Protein 1B7F (pdb70)

Foldseek 3Di:
DFQKKKKAQAPQPADQVNVCVLLVVQDAWPDKDQDADPPVRTGPGMIMTGGDGRVSRVVCQVPQAQCDDVHTGMHMDHDDDDDPFQPLFKKKKFQAPQVDDPVVCCVLLVVLAAWDDKDFDADPVPRTGPRIMMTGGRTNRSLVVSQVVQAQCAGPPGDGGMHMDGD/DFQKKKKAQAPQPADQVRVCVLLCVLDAWPDKDQPADPPVGTGPGMIMTGGPGRVSSVVCQVPQAQCDDVHTGMHMDHDDDDDPFQPLQKKKKFQAPQVDDPVLCCVLLVVLAAWDDKDFDADPVPRTGPRIMMTGGRTNRSLVVSQVVQDQCAGPPGDGGMHMDRD

Radius of gyration: 30.06 Å; Cα contacts (8 Å, |Δi|>4): 687; chains: 2; bounding box: 35×86×60 Å

Nearest PDB structures (foldseek):
  1b7f-assembly2_B  TM=1.004E+00  e=3.606E-37  Drosophila melanogaster
  4qqb-assembly2_B  TM=9.847E-01  e=4.541E-33  Drosophila melanogaster
  1g2e-assembly1_A  TM=9.782E-01  e=3.448E-26  Homo sapiens
  4ed5-assembly1_A  TM=9.738E-01  e=6.329E-25  Homo sapiens
  4egl-assembly1_A  TM=4.778E-01  e=2.489E-21  Homo sapiens

Secondary structure (DSSP, 8-state):
--SEEEEE---TT--HHHHHHHHHTTS-EEEEE--EETTTTEE-SEEEEEESSHHHHHHHHHHHTT-EETTEE-EEEEPPP-SSTTTT-EEEEES--TT--HHHHHHHHTSSS-EEEEEEEE-TTT--EEEEEEEEESSHHHHHHHHHHHTT-PPTT-SS--EEEE-/--SEEEEE---TT--HHHHHHHHHTTS-EEEEE--B-TTT--B-SEEEEEESSHHHHHHHHHHHTT-EETTEE-EEEEPPP-SSTTTT-EEEEES--TT--HHHHHHHHTSSS-EEEEEEEE-TTT--EEEEEEEEESSHHHHHHHHHHHTT-PPTT-SS--EEEE-

Solvent-accessible surface area: 19599 Å² total; per-residue (Å²): 120,88,27,55,0,36,0,46,97,1,2,79,93,4,67,64,208,52,0,97,68,54,0,98,78,26,4,62,22,101,58,25,148,11,51,102,30,170,178,96,36,128,3,113,18,58,0,56,0,45,3,77,40,109,128,31,0,67,117,0,34,148,67,14,76,42,46,97,18,120,112,78,170,3,67,1,34,70,17,86,108,63,56,123,53,38,103,67,1,36,0,64,0,26,56,2,16,141,24,3,63,62,115,55,2,66,96,20,0,32,141,56,18,59,44,50,47,61,70,8,51,107,54,207,174,92,35,83,9,130,2,21,0,62,0,87,0,23,63,80,110,24,0,91,101,0,25,88,37,12,64,120,54,95,6,140,60,27,113,81,57,2,28,1,125,70,99,109,77,22,52,0,36,0,40,106,3,3,98,95,7,66,65,203,60,1,95,67,69,0,112,86,18,7,64,22,100,54,18,132,13,41,99,7,171,163,87,28,118,10,119,20,69,0,50,0,44,4,80,38,94,150,17,0,62,119,0,32,151,84,12,75,40,57,87,23,124,104,81,158,4,64,4,31,69,15,86,112,60,56,118,53,48,89,68,6,33,0,66,0,32,78,4,16,158,94,4,51,70,112,63,0,57,79,22,0,32,153,54,20,60,36,53,45,51,68,10,52,115,42,202,163,74,32,162,13,134,2,24,0,63,0,92,0,34,88,74,109,18,0,88,92,0,29,93,41,12,51,27,51,64,8,158,64,23,99,93,47,1,29,0,146,65,97

B-factor: mean 39.24, std 16.07, range [2.0, 100.0]

Sequence (334 aa):
SNTNLIVNYLPQDMTDRELYALFRAIGPINTCRIMRDYKTGYSYGYAFVDFTSEMDSQRAIKVLNGITVRNKRLKVSYARPGGESIKDTNLYVTNLPRTITDDQLDTIFGKYGSIVQKNILRDKLTGRPRGVAFVRYNKREEAQEAISALNNVIPEGGSQPLSVRLASNTNLIVNYLPQDMTDRELYALFRAIGPINTCRIMRDYKTGYSYGYAFVDFTSEMDSQRAIKVLNGITVRNKRLKVSYARPGGESIKDTNLYVTNLPRTITDDQLDTIFGKYGSIVQKNILRDKLTGRPRGVAFVRYNKREEAQEAISALNNVIPEGGSQPLSVRLA

Structure (mmCIF, N/CA/C/O backbone):
data_1B7F
#
_entry.id   1B7F
#
_cell.length_a   77.900
_cell.length_b   86.800
_cell.length_c   160.400
_cell.angle_alpha   90.00
_cell.angle_beta   90.00
_cell.angle_gamma   90.00
#
_symmetry.space_group_name_H-M   'I 2 2 2'
#
loop_
_entity.id
_entity.type
_entity.pdbx_description
1 polymer "RNA (5'-R(P*GP*UP*UP*GP*UP*UP*UP*UP*UP*UP*UP*U)-3')"
2 polymer 'PROTEIN (SXL-LETHAL PROTEIN)'
3 water water
#
loop_
_atom_site.group_PDB
_atom_site.id
_atom_site.type_symbol
_atom_site.label_atom_id
_atom_site.label_alt_id
_atom_site.label_comp_id
_atom_site.label_asym_id
_atom_site.label_entity_id
_atom_site.label_seq_id
_atom_site.pdbx_PDB_ins_code
_atom_site.Cartn_x
_atom_site.Cartn_y
_atom_site.Cartn_z
_atom_site.occupancy
_atom_site.B_iso_or_equiv
_atom_site.auth_seq_id
_atom_site.auth_comp_id
_atom_site.auth_asym_id
_atom_site.auth_atom_id
_atom_site.pdbx_PDB_model_num
ATOM 495 N N . SER C 2 2 ? 6.656 66.058 88.686 1.00 76.38 123 SER A N 1
ATOM 496 C CA . SER C 2 2 ? 6.612 64.712 88.040 1.00 75.10 123 SER A CA 1
ATOM 497 C C . SER C 2 2 ? 5.785 64.783 86.758 1.00 72.97 123 SER A C 1
ATOM 498 O O . SER C 2 2 ? 4.561 64.646 86.784 1.00 72.51 123 SER A O 1
ATOM 501 N N . ASN C 2 3 ? 6.459 64.987 85.632 1.00 70.54 124 ASN A N 1
ATOM 502 C CA . ASN C 2 3 ? 5.762 65.096 84.361 1.00 66.62 124 ASN A CA 1
ATOM 503 C C . ASN C 2 3 ? 6.527 64.497 83.186 1.00 63.46 124 ASN A C 1
ATOM 504 O O . ASN C 2 3 ? 6.630 63.281 83.050 1.00 63.40 124 ASN A O 1
ATOM 509 N N . THR C 2 4 ? 7.069 65.364 82.342 1.00 57.34 125 THR A N 1
ATOM 510 C CA . THR C 2 4 ? 7.795 64.934 81.155 1.00 50.32 125 THR A CA 1
ATOM 511 C C . THR C 2 4 ? 9.313 64.910 81.319 1.00 45.97 125 THR A C 1
ATOM 512 O O . THR C 2 4 ? 10.012 64.241 80.569 1.00 46.12 125 THR A O 1
ATOM 516 N N . ASN C 2 5 ? 9.822 65.641 82.299 1.00 41.32 126 ASN A N 1
ATOM 517 C CA . ASN C 2 5 ? 11.253 65.716 82.525 1.00 34.63 126 ASN A CA 1
ATOM 518 C C . ASN C 2 5 ? 11.831 64.516 83.268 1.00 31.90 126 ASN A C 1
ATOM 519 O O . ASN C 2 5 ? 11.349 64.150 84.336 1.00 33.61 126 ASN A O 1
ATOM 524 N N . LEU C 2 6 ? 12.870 63.908 82.708 1.00 28.87 127 LEU A N 1
ATOM 525 C CA . LEU C 2 6 ? 13.502 62.762 83.341 1.00 24.86 127 LEU A CA 1
ATOM 526 C C . LEU C 2 6 ? 14.954 63.061 83.637 1.00 24.87 127 LEU A C 1
ATOM 527 O O . LEU C 2 6 ? 15.579 63.890 82.981 1.00 24.41 127 LEU A O 1
ATOM 532 N N . ILE C 2 7 ? 15.497 62.381 84.642 1.00 22.80 128 ILE A N 1
ATOM 533 C CA . ILE C 2 7 ? 16.890 62.544 84.993 1.00 23.77 128 ILE A CA 1
ATOM 534 C C . ILE C 2 7 ? 17.498 61.161 84.822 1.00 25.69 128 ILE A C 1
ATOM 535 O O . ILE C 2 7 ? 17.124 60.214 85.512 1.00 28.87 128 ILE A O 1
ATOM 540 N N . VAL C 2 8 ? 18.422 61.056 83.877 1.00 24.92 129 VAL A N 1
ATOM 541 C CA . VAL C 2 8 ? 19.088 59.807 83.559 1.00 23.18 129 VAL A CA 1
ATOM 542 C C . VAL C 2 8 ? 20.405 59.714 84.317 1.00 21.22 129 VAL A C 1
ATOM 543 O O . VAL C 2 8 ? 21.278 60.561 84.165 1.00 21.93 129 VAL A O 1
ATOM 547 N N . ASN C 2 9 ? 20.554 58.666 85.110 1.00 21.41 130 ASN A N 1
ATOM 548 C CA . ASN C 2 9 ? 21.756 58.482 85.904 1.00 23.64 130 ASN A CA 1
ATOM 549 C C . ASN C 2 9 ? 22.613 57.271 85.524 1.00 24.72 130 ASN A C 1
ATOM 550 O O . ASN C 2 9 ? 22.118 56.277 85.004 1.00 21.64 130 ASN A O 1
ATOM 555 N N . TYR C 2 10 ? 23.909 57.372 85.810 1.00 25.76 131 TYR A N 1
ATOM 556 C CA . TYR C 2 10 ? 24.854 56.313 85.529 1.00 27.76 131 TYR A CA 1
ATOM 557 C C . TYR C 2 10 ? 25.045 56.128 84.033 1.00 30.47 131 TYR A C 1
ATOM 558 O O . TYR C 2 10 ? 24.804 55.056 83.484 1.00 32.53 131 TYR A O 1
ATOM 567 N N . LEU C 2 11 ? 25.484 57.206 83.385 1.00 31.85 132 LEU A N 1
ATOM 568 C CA . LEU C 2 11 ? 25.742 57.209 81.955 1.00 31.46 132 LEU A CA 1
ATOM 569 C C . LEU C 2 11 ? 27.238 56.985 81.803 1.00 33.24 132 LEU A C 1
ATOM 570 O O . LEU C 2 11 ? 28.035 57.566 82.543 1.00 33.69 132 LEU A O 1
ATOM 575 N N . PRO C 2 12 ? 27.646 56.125 80.858 1.00 35.01 133 PRO A N 1
ATOM 576 C CA . PRO C 2 12 ? 29.092 55.934 80.717 1.00 35.13 133 PRO A CA 1
ATOM 577 C C . PRO C 2 12 ? 29.688 57.284 80.287 1.00 37.56 133 PRO A C 1
ATOM 578 O O . PRO C 2 12 ? 29.051 58.046 79.557 1.00 38.78 133 PRO A O 1
ATOM 582 N N . GLN C 2 13 ? 30.894 57.587 80.749 1.00 38.85 134 GLN A N 1
ATOM 583 C CA . GLN C 2 13 ? 31.558 58.843 80.408 1.00 40.82 134 GLN A CA 1
ATOM 584 C C . GLN C 2 13 ? 31.626 59.116 78.904 1.00 41.81 134 GLN A C 1
ATOM 585 O O . GLN C 2 13 ? 31.566 60.260 78.471 1.00 42.86 134 GLN A O 1
ATOM 591 N N . ASP C 2 14 ? 31.761 58.061 78.107 1.00 43.25 135 ASP A N 1
ATOM 592 C CA . ASP C 2 14 ? 31.877 58.208 76.663 1.00 42.45 135 ASP A CA 1
ATOM 593 C C . ASP C 2 14 ? 30.547 58.157 75.923 1.00 42.01 135 ASP A C 1
ATOM 594 O O . ASP C 2 14 ? 30.505 57.766 74.758 1.00 44.07 135 ASP A O 1
ATOM 599 N N . MET C 2 15 ? 29.459 58.522 76.586 1.00 39.11 136 MET A N 1
ATOM 600 C CA . MET C 2 15 ? 28.170 58.517 75.912 1.00 37.71 136 MET A CA 1
ATOM 601 C C . MET C 2 15 ? 28.016 59.888 75.263 1.00 38.11 136 MET A C 1
ATOM 602 O O . MET C 2 15 ? 28.317 60.905 75.882 1.00 37.28 136 MET A O 1
ATOM 607 N N . THR C 2 16 ? 27.569 59.907 74.013 1.00 37.42 137 THR A N 1
ATOM 608 C CA . THR C 2 16 ? 27.394 61.155 73.273 1.00 37.13 137 THR A CA 1
ATOM 609 C C . THR C 2 16 ? 25.918 61.538 73.209 1.00 36.24 137 THR A C 1
ATOM 610 O O . THR C 2 16 ? 25.049 60.671 73.357 1.00 36.50 137 THR A O 1
ATOM 614 N N . ASP C 2 17 ? 25.627 62.821 72.989 1.00 34.22 138 ASP A N 1
ATOM 615 C CA . ASP C 2 17 ? 24.237 63.248 72.892 1.00 33.82 138 ASP A CA 1
ATOM 616 C C . ASP C 2 17 ? 23.571 62.446 71.785 1.00 35.81 138 ASP A C 1
ATOM 617 O O . ASP C 2 17 ? 22.395 62.115 71.857 1.00 38.54 138 ASP A O 1
ATOM 622 N N . ARG C 2 18 ? 24.345 62.132 70.753 1.00 35.70 139 ARG A N 1
ATOM 623 C CA . ARG C 2 18 ? 23.868 61.335 69.630 1.00 35.47 139 ARG A CA 1
ATOM 624 C C . ARG C 2 18 ? 23.273 60.016 70.129 1.00 34.03 139 ARG A C 1
ATOM 625 O O . ARG C 2 18 ? 22.244 59.575 69.634 1.00 35.75 139 ARG A O 1
ATOM 633 N N . GLU C 2 19 ? 23.935 59.400 71.107 1.00 30.92 140 GLU A N 1
ATOM 634 C CA . GLU C 2 19 ? 23.508 58.126 71.688 1.00 29.83 140 GLU A CA 1
ATOM 635 C C . GLU C 2 19 ? 22.284 58.281 72.576 1.00 30.58 140 GLU A C 1
ATOM 636 O O . GLU C 2 19 ? 21.333 57.502 72.477 1.00 28.52 140 GLU A O 1
ATOM 642 N N . LEU C 2 20 ? 22.326 59.269 73.462 1.00 29.82 141 LEU A N 1
ATOM 643 C CA . LEU C 2 20 ? 21.217 59.528 74.364 1.00 31.77 141 LEU A CA 1
ATOM 644 C C . LEU C 2 20 ? 19.952 59.615 73.525 1.00 31.69 141 LEU A C 1
ATOM 645 O O . LEU C 2 20 ? 18.955 58.947 73.803 1.00 35.71 141 LEU A O 1
ATOM 650 N N . TYR C 2 21 ? 20.016 60.438 72.487 1.00 30.46 142 TYR A N 1
ATOM 651 C CA . TYR C 2 21 ? 18.899 60.659 71.577 1.00 30.58 142 TYR A CA 1
ATOM 652 C C . TYR C 2 21 ? 18.306 59.369 71.011 1.00 31.16 142 TYR A C 1
ATOM 653 O O . TYR C 2 21 ? 17.171 58.994 71.312 1.00 29.58 142 TYR A O 1
ATOM 662 N N . ALA C 2 22 ? 19.085 58.708 70.168 1.00 31.40 143 ALA A N 1
ATOM 663 C CA . ALA C 2 22 ? 18.660 57.466 69.546 1.00 31.91 143 ALA A CA 1
ATOM 664 C C . ALA C 2 22 ? 17.987 56.544 70.554 1.00 33.28 143 ALA A C 1
ATOM 665 O O . ALA C 2 22 ? 16.954 55.920 70.268 1.00 33.68 143 ALA A O 1
ATOM 667 N N . LEU C 2 23 ? 18.591 56.465 71.733 1.00 33.49 144 LEU A N 1
ATOM 668 C CA . LEU C 2 23 ? 18.102 55.622 72.807 1.00 32.92 144 LEU A CA 1
ATOM 669 C C . LEU C 2 23 ? 16.738 56.022 73.335 1.00 33.78 144 LEU A C 1
ATOM 670 O O . LEU C 2 23 ? 15.824 55.198 73.392 1.00 34.21 144 LEU A O 1
ATOM 675 N N . PHE C 2 24 ? 16.599 57.284 73.719 1.00 32.11 145 PHE A N 1
ATOM 676 C CA . PHE C 2 24 ? 15.339 57.770 74.268 1.00 34.22 145 PHE A CA 1
ATOM 677 C C . PHE C 2 24 ? 14.327 58.153 73.206 1.00 35.19 145 PHE A C 1
ATOM 678 O O . PHE C 2 24 ? 13.124 58.121 73.453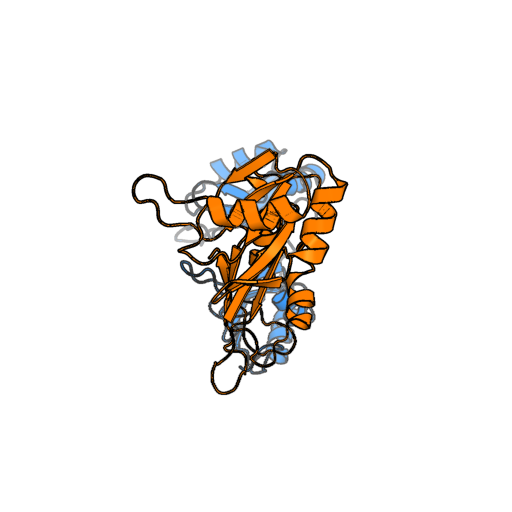 1.00 35.73 145 PHE A O 1
ATOM 686 N N . ARG C 2 25 ? 14.817 58.514 72.028 1.00 36.66 146 ARG A N 1
ATOM 687 C CA . ARG C 2 25 ? 13.950 58.890 70.919 1.00 37.40 146 ARG A CA 1
ATOM 688 C C . ARG C 2 25 ? 13.041 57.713 70.589 1.00 38.09 146 ARG A C 1
ATOM 689 O O . ARG C 2 25 ? 11.871 57.885 70.252 1.00 40.47 146 ARG A O 1
ATOM 697 N N . ALA C 2 26 ? 13.605 56.510 70.699 1.00 38.07 147 ALA A N 1
ATOM 698 C CA . ALA C 2 26 ? 12.905 55.258 70.420 1.00 36.82 147 ALA A CA 1
ATOM 699 C C . ALA C 2 26 ? 11.569 55.093 71.158 1.00 38.01 147 ALA A C 1
ATOM 700 O O . ALA C 2 26 ? 10.735 54.270 70.791 1.00 38.43 147 ALA A O 1
ATOM 702 N N . ILE C 2 27 ? 11.374 55.870 72.216 1.00 38.06 148 ILE A N 1
ATOM 703 C CA . ILE C 2 27 ? 10.140 55.803 72.988 1.00 37.37 148 ILE A CA 1
ATOM 704 C C . ILE C 2 27 ? 9.118 56.767 72.413 1.00 35.85 148 ILE A C 1
ATOM 705 O O . ILE C 2 27 ? 7.988 56.392 72.134 1.00 36.24 148 ILE A O 1
ATOM 710 N N . GLY C 2 28 ? 9.529 58.015 72.235 1.00 34.60 149 GLY A N 1
ATOM 711 C CA . GLY C 2 28 ? 8.629 59.017 71.702 1.00 34.70 149 GLY A CA 1
ATOM 712 C C . GLY C 2 28 ? 9.428 60.250 71.370 1.00 36.40 149 GLY A C 1
ATOM 713 O O . GLY C 2 28 ? 10.612 60.304 71.673 1.00 36.53 149 GLY A O 1
ATOM 714 N N . PRO C 2 29 ? 8.805 61.275 70.777 1.00 37.30 150 PRO A N 1
ATOM 715 C CA . PRO C 2 29 ? 9.564 62.483 70.434 1.00 38.00 150 PRO A CA 1
ATOM 716 C C . PRO C 2 29 ? 10.202 63.140 71.644 1.00 39.38 150 PRO A C 1
ATOM 717 O O . PRO C 2 29 ? 9.560 63.304 72.681 1.00 39.63 150 PRO A O 1
ATOM 721 N N . ILE C 2 30 ? 11.470 63.509 71.501 1.00 39.37 151 ILE A N 1
ATOM 722 C CA . ILE C 2 30 ? 12.198 64.159 72.574 1.00 40.94 151 ILE A CA 1
ATOM 723 C C . ILE C 2 30 ? 12.224 65.653 72.346 1.00 40.61 151 ILE A C 1
ATOM 724 O O . ILE C 2 30 ? 12.434 66.123 71.239 1.00 39.63 151 ILE A O 1
ATOM 729 N N . ASN C 2 31 ? 11.993 66.391 73.417 1.00 40.62 152 ASN A N 1
ATOM 730 C CA . ASN C 2 31 ? 11.997 67.843 73.383 1.00 42.83 152 ASN A CA 1
ATOM 731 C C . ASN C 2 31 ? 13.445 68.293 73.490 1.00 44.75 152 ASN A C 1
ATOM 732 O O . ASN C 2 31 ? 13.944 69.060 72.667 1.00 46.70 152 ASN A O 1
ATOM 737 N N . THR C 2 32 ? 14.122 67.793 74.520 1.00 43.83 153 THR A N 1
ATOM 738 C CA . THR C 2 32 ? 15.502 68.159 74.768 1.00 40.09 153 THR A CA 1
ATOM 739 C C . THR C 2 32 ? 16.282 66.997 75.363 1.00 38.14 153 THR A C 1
ATOM 740 O O . THR C 2 32 ? 15.698 66.082 75.934 1.00 38.39 153 THR A O 1
ATOM 744 N N . CYS C 2 33 ? 17.607 67.056 75.234 1.00 36.22 154 CYS A N 1
ATOM 745 C CA . CYS C 2 33 ? 18.520 66.015 75.720 1.00 33.47 154 CYS A CA 1
ATOM 746 C C . CYS C 2 33 ? 19.887 66.629 76.054 1.00 34.90 154 CYS A C 1
ATOM 747 O O . CYS C 2 33 ? 20.697 66.873 75.151 1.00 34.14 154 CYS A O 1
ATOM 750 N N . ARG C 2 34 ? 20.137 66.865 77.346 1.00 35.21 155 ARG A N 1
ATOM 751 C CA . ARG C 2 34 ? 21.379 67.480 77.845 1.00 36.46 155 ARG A CA 1
ATOM 752 C C . ARG C 2 34 ? 22.181 66.499 78.679 1.00 37.08 155 ARG A C 1
ATOM 753 O O . ARG C 2 34 ? 21.631 65.855 79.548 1.00 35.59 155 ARG A O 1
ATOM 761 N N . ILE C 2 35 ? 23.491 66.411 78.451 1.00 37.07 156 ILE A N 1
ATOM 762 C CA . ILE C 2 35 ? 24.326 65.482 79.201 1.00 34.72 156 ILE A CA 1
ATOM 763 C C . ILE C 2 35 ? 24.975 66.049 80.459 1.00 36.63 156 ILE A C 1
ATOM 764 O O . ILE C 2 35 ? 25.551 65.308 81.249 1.00 41.17 156 ILE A O 1
ATOM 769 N N . MET C 2 36 ? 24.886 67.351 80.675 1.00 34.82 157 MET A N 1
ATOM 770 C CA . MET C 2 36 ? 25.466 67.918 81.890 1.00 36.94 157 MET A CA 1
ATOM 771 C C . MET C 2 36 ? 26.925 67.543 82.097 1.00 37.54 157 MET A C 1
ATOM 772 O O . MET C 2 36 ? 27.226 66.510 82.681 1.00 35.81 157 MET A O 1
ATOM 777 N N . ARG C 2 37 ? 27.833 68.392 81.623 1.00 40.84 158 ARG A N 1
ATOM 778 C CA . ARG C 2 37 ? 29.263 68.154 81.776 1.00 43.29 158 ARG A CA 1
ATOM 779 C C . ARG C 2 37 ? 29.947 69.403 82.304 1.00 47.28 158 ARG A C 1
ATOM 780 O O . ARG C 2 37 ? 29.507 70.523 82.047 1.00 47.46 158 ARG A O 1
ATOM 788 N N . ASP C 2 38 ? 31.028 69.210 83.043 1.00 52.78 159 ASP A N 1
ATOM 789 C CA . ASP C 2 38 ? 31.757 70.331 83.608 1.00 57.81 159 ASP A CA 1
ATOM 790 C C . ASP C 2 38 ? 32.240 71.312 82.545 1.00 61.58 159 ASP A C 1
ATOM 791 O O . ASP C 2 38 ? 33.074 70.964 81.716 1.00 61.12 159 ASP A O 1
ATOM 796 N N . TYR C 2 39 ? 31.716 72.536 82.579 1.00 65.26 160 TYR A N 1
ATOM 797 C CA . TYR C 2 39 ? 32.117 73.570 81.627 1.00 69.56 160 TYR A CA 1
ATOM 798 C C . TYR C 2 39 ? 33.640 73.720 81.700 1.00 69.58 160 TYR A C 1
ATOM 799 O O . TYR C 2 39 ? 34.227 73.622 82.778 1.00 70.12 160 TYR A O 1
ATOM 808 N N . LYS C 2 40 ? 34.263 73.945 80.548 1.00 68.15 161 LYS A N 1
ATOM 809 C CA . LYS C 2 40 ? 35.717 74.073 80.426 1.00 68.17 161 LYS A CA 1
ATOM 810 C C . LYS C 2 40 ? 36.239 72.769 79.831 1.00 66.68 161 LYS A C 1
ATOM 811 O O . LYS C 2 40 ? 36.478 72.668 78.622 1.00 67.88 161 LYS A O 1
ATOM 817 N N . THR C 2 41 ? 36.398 71.771 80.695 1.00 63.71 162 THR A N 1
ATOM 818 C CA . THR C 2 41 ? 36.899 70.462 80.296 1.00 59.85 162 THR A CA 1
ATOM 819 C C . THR C 2 41 ? 35.876 69.654 79.507 1.00 59.35 162 THR A C 1
ATOM 820 O O . THR C 2 41 ? 36.247 68.806 78.696 1.00 58.51 162 THR A O 1
ATOM 824 N N . GLY C 2 42 ? 34.595 69.914 79.761 1.00 58.93 163 GLY A N 1
ATOM 825 C CA . GLY C 2 42 ? 33.521 69.208 79.072 1.00 57.21 163 GLY A CA 1
ATOM 826 C C . GLY C 2 42 ? 33.501 67.713 79.338 1.00 56.21 163 GLY A C 1
ATOM 827 O O . GLY C 2 42 ? 33.341 66.913 78.421 1.00 55.54 163 GLY A O 1
ATOM 828 N N . TYR C 2 43 ? 33.654 67.337 80.597 1.00 55.77 164 TYR A N 1
ATOM 829 C CA . TYR C 2 43 ? 33.662 65.936 80.954 1.00 55.56 164 TYR A CA 1
ATOM 830 C C . TYR C 2 43 ? 32.336 65.623 81.642 1.00 50.39 164 TYR A C 1
ATOM 831 O O . TYR C 2 43 ? 31.938 66.303 82.584 1.00 49.76 164 TYR A O 1
ATOM 840 N N . SER C 2 44 ? 31.647 64.617 81.107 1.00 46.87 165 SER A N 1
ATOM 841 C CA . SER C 2 44 ? 30.339 64.169 81.581 1.00 41.27 165 SER A CA 1
ATOM 842 C C . SER C 2 44 ? 30.220 64.034 83.096 1.00 39.28 165 SER A C 1
ATOM 843 O O . SER C 2 44 ? 30.994 63.315 83.729 1.00 39.12 165 SER A O 1
ATOM 846 N N . TYR C 2 45 ? 29.243 64.715 83.678 1.00 37.44 166 TYR A N 1
ATOM 847 C CA . TYR C 2 45 ? 29.026 64.617 85.113 1.00 34.50 166 TYR A CA 1
ATOM 848 C C . TYR C 2 45 ? 28.367 63.276 85.369 1.00 31.74 166 TYR A C 1
ATOM 849 O O . TYR C 2 45 ? 28.049 62.929 86.505 1.00 30.60 166 TYR A O 1
ATOM 858 N N . GLY C 2 46 ? 28.143 62.533 84.291 1.00 31.63 167 GLY A N 1
ATOM 859 C CA . GLY C 2 46 ? 27.552 61.214 84.414 1.00 29.32 167 GLY A CA 1
ATOM 860 C C . GLY C 2 46 ? 26.040 61.112 84.467 1.00 28.61 167 GLY A C 1
ATOM 861 O O . GLY C 2 46 ? 25.503 60.035 84.729 1.00 27.14 167 GLY A O 1
ATOM 862 N N . TYR C 2 47 ? 25.333 62.212 84.232 1.00 28.48 168 TYR A N 1
ATOM 863 C CA . TYR C 2 47 ? 23.878 62.159 84.248 1.00 27.42 168 TYR A CA 1
ATOM 864 C C . TYR C 2 47 ? 23.313 63.095 83.202 1.00 27.91 168 TYR A C 1
ATOM 865 O O . TYR C 2 47 ? 24.055 63.880 82.610 1.00 27.64 168 TYR A O 1
ATOM 874 N N . ALA C 2 48 ? 22.001 63.017 82.976 1.00 26.58 169 ALA A N 1
ATOM 875 C CA . ALA C 2 48 ? 21.362 63.857 81.974 1.00 24.97 169 ALA A CA 1
ATOM 876 C C . ALA C 2 48 ? 19.873 64.023 82.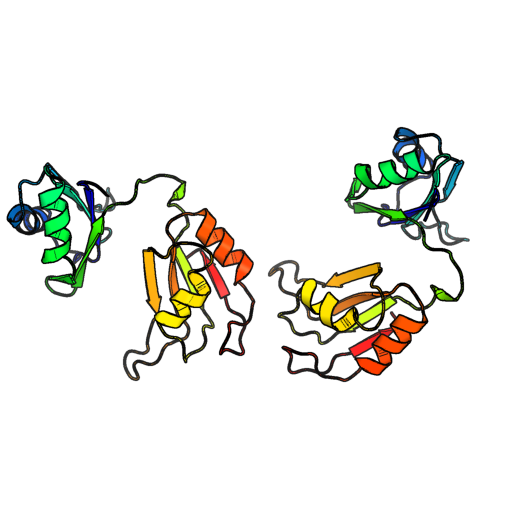193 1.00 26.01 169 ALA A C 1
ATOM 877 O O . ALA C 2 48 ? 19.258 63.252 82.933 1.00 28.42 169 ALA A O 1
ATOM 879 N N . PHE C 2 49 ? 19.298 65.026 81.542 1.00 26.37 170 PHE A N 1
ATOM 880 C CA . PHE C 2 49 ? 17.863 65.265 81.632 1.00 27.02 170 PHE A CA 1
ATOM 881 C C . PHE C 2 49 ? 17.274 65.023 80.257 1.00 27.47 170 PHE A C 1
ATOM 882 O O . PHE C 2 49 ? 17.883 65.359 79.245 1.00 28.46 170 PHE A O 1
ATOM 890 N N . VAL C 2 50 ? 16.094 64.426 80.216 1.00 30.58 171 VAL A N 1
ATOM 891 C CA . VAL C 2 50 ? 15.432 64.176 78.946 1.00 30.23 171 VAL A CA 1
ATOM 892 C C . VAL C 2 50 ? 13.985 64.625 79.053 1.00 31.00 171 VAL A C 1
ATOM 893 O O . VAL C 2 50 ? 13.179 64.019 79.748 1.00 30.95 171 VAL A O 1
ATOM 897 N N . ASP C 2 51 ? 13.677 65.707 78.360 1.00 32.88 172 ASP A N 1
ATOM 898 C CA . ASP C 2 51 ? 12.349 66.291 78.368 1.00 36.70 172 ASP A CA 1
ATOM 899 C C . ASP C 2 51 ? 11.532 65.746 77.201 1.00 37.86 172 ASP A C 1
ATOM 900 O O . ASP C 2 51 ? 11.704 66.172 76.072 1.00 38.75 172 ASP A O 1
ATOM 905 N N . PHE C 2 52 ? 10.646 64.792 77.466 1.00 40.14 173 PHE A N 1
ATOM 906 C CA . PHE C 2 52 ? 9.812 64.231 76.403 1.00 40.71 173 PHE A CA 1
ATOM 907 C C . PHE C 2 52 ? 8.682 65.208 76.111 1.00 43.46 173 PHE A C 1
ATOM 908 O O . PHE C 2 52 ? 8.518 66.215 76.802 1.00 43.05 173 PHE A O 1
ATOM 916 N N . THR C 2 53 ? 7.900 64.905 75.084 1.00 46.73 174 THR A N 1
ATOM 917 C CA . THR C 2 53 ? 6.804 65.770 74.691 1.00 49.28 174 THR A CA 1
ATOM 918 C C . THR C 2 53 ? 5.501 65.396 75.367 1.00 51.76 174 THR A C 1
ATOM 919 O O . THR C 2 53 ? 4.659 66.258 75.618 1.00 51.01 174 THR A O 1
ATOM 923 N N . SER C 2 54 ? 5.336 64.103 75.644 1.00 54.40 175 SER A N 1
ATOM 924 C CA . SER C 2 54 ? 4.121 63.602 76.278 1.00 56.59 175 SER A CA 1
ATOM 925 C C . SER C 2 54 ? 4.379 62.868 77.584 1.00 57.90 175 SER A C 1
ATOM 926 O O . SER C 2 54 ? 5.245 61.988 77.665 1.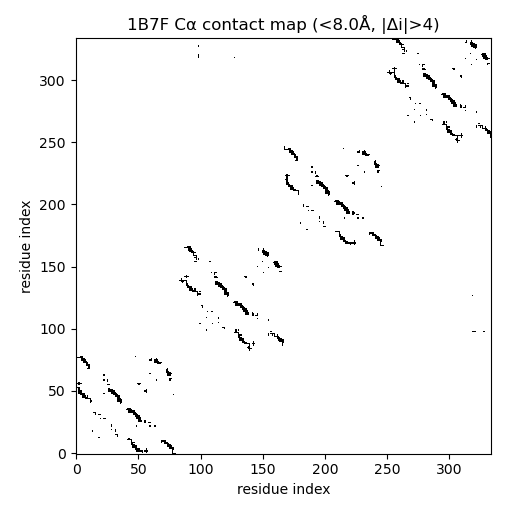00 59.35 175 SER A O 1
ATOM 929 N N . GLU C 2 55 ? 3.587 63.217 78.589 1.00 61.05 176 GLU A N 1
ATOM 930 C CA . GLU C 2 55 ? 3.688 62.624 79.916 1.00 63.14 176 GLU A CA 1
ATOM 931 C C . GLU C 2 55 ? 3.622 61.089 79.874 1.00 62.87 176 GLU A C 1
ATOM 932 O O . GLU C 2 55 ? 4.114 60.408 80.780 1.00 62.15 176 GLU A O 1
ATOM 938 N N . MET C 2 56 ? 3.034 60.558 78.807 1.00 63.52 177 MET A N 1
ATOM 939 C CA . MET C 2 56 ? 2.893 59.117 78.623 1.00 63.63 177 MET A CA 1
ATOM 940 C C . MET C 2 56 ? 4.187 58.494 78.141 1.00 61.59 177 MET A C 1
ATOM 941 O O . MET C 2 56 ? 4.568 57.397 78.558 1.00 60.10 177 MET A O 1
ATOM 946 N N . ASP C 2 57 ? 4.843 59.201 77.232 1.00 59.39 178 ASP A N 1
ATOM 947 C CA . ASP C 2 57 ? 6.090 58.736 76.659 1.00 57.57 178 ASP A CA 1
ATOM 948 C C . ASP C 2 57 ? 7.147 58.731 77.740 1.00 54.34 178 ASP A C 1
ATOM 949 O O . ASP C 2 57 ? 7.961 57.804 77.833 1.00 52.81 178 ASP A O 1
ATOM 954 N N . SER C 2 58 ? 7.126 59.775 78.556 1.00 54.03 179 SER A N 1
ATOM 955 C CA . SER C 2 58 ? 8.071 59.895 79.652 1.00 53.55 179 SER A CA 1
ATOM 956 C C . SER C 2 58 ? 7.931 58.685 80.568 1.00 53.23 179 SER A C 1
ATOM 957 O O . SER C 2 58 ? 8.900 57.970 80.812 1.00 54.53 179 SER A O 1
ATOM 960 N N . GLN C 2 59 ? 6.717 58.446 81.059 1.00 53.98 180 GLN A N 1
ATOM 961 C CA . GLN C 2 59 ? 6.471 57.312 81.944 1.00 52.17 180 GLN A CA 1
ATOM 962 C C . GLN C 2 59 ? 7.012 56.023 81.345 1.00 50.42 180 GLN A C 1
ATOM 963 O O . GLN C 2 59 ? 7.748 55.290 82.009 1.00 48.60 180 GLN A O 1
ATOM 969 N N . ARG C 2 60 ? 6.656 55.754 80.089 1.00 49.51 181 ARG A N 1
ATOM 970 C CA . ARG C 2 60 ? 7.113 54.538 79.423 1.00 48.44 181 ARG A CA 1
ATOM 971 C C . ARG C 2 60 ? 8.631 54.423 79.315 1.00 46.61 181 ARG A C 1
ATOM 972 O O . ARG C 2 60 ? 9.167 53.309 79.323 1.00 45.96 181 ARG A O 1
ATOM 980 N N . ALA C 2 61 ? 9.321 55.557 79.196 1.00 43.78 182 ALA A N 1
ATOM 981 C CA . ALA C 2 61 ? 10.776 55.526 79.109 1.00 40.64 182 ALA A CA 1
ATOM 982 C C . ALA C 2 61 ? 11.263 54.873 80.392 1.00 39.27 182 ALA A C 1
ATOM 983 O O . ALA C 2 61 ? 12.070 53.934 80.359 1.00 37.19 182 ALA A O 1
ATOM 985 N N . ILE C 2 62 ? 10.749 55.365 81.519 1.00 38.50 183 ILE A N 1
ATOM 986 C CA . ILE C 2 62 ? 11.127 54.825 82.818 1.00 39.27 183 ILE A CA 1
ATOM 987 C C . ILE C 2 62 ? 10.950 53.311 82.844 1.00 41.07 183 ILE A C 1
ATOM 988 O O . ILE C 2 62 ? 11.871 52.578 83.191 1.00 41.92 183 ILE A O 1
ATOM 993 N N . LYS C 2 63 ? 9.762 52.851 82.464 1.00 42.77 184 LYS A N 1
ATOM 994 C CA . LYS C 2 63 ? 9.437 51.424 82.448 1.00 43.86 184 LYS A CA 1
ATOM 995 C C . LYS C 2 63 ? 10.366 50.567 81.596 1.00 43.73 184 LYS A C 1
ATOM 996 O O . LYS C 2 63 ? 10.667 49.425 81.945 1.00 46.21 184 LYS A O 1
ATOM 1002 N N . VAL C 2 64 ? 10.814 51.116 80.474 1.00 42.36 185 VAL A N 1
ATOM 1003 C CA . VAL C 2 64 ? 11.649 50.369 79.549 1.00 39.39 185 VAL A CA 1
ATOM 1004 C C . VAL C 2 64 ? 13.148 50.582 79.634 1.00 37.66 185 VAL A C 1
ATOM 1005 O O . VAL C 2 64 ? 13.914 49.623 79.512 1.00 37.28 185 VAL A O 1
ATOM 1009 N N . LEU C 2 65 ? 13.573 51.826 79.819 1.00 36.12 186 LEU A N 1
ATOM 1010 C CA . LEU C 2 65 ? 14.998 52.113 79.863 1.00 34.56 186 LEU A CA 1
ATOM 1011 C C . LEU C 2 65 ? 15.638 52.021 81.245 1.00 33.51 186 LEU A C 1
ATOM 1012 O O . LEU C 2 65 ? 16.855 51.883 81.360 1.00 30.85 186 LEU A O 1
ATOM 1017 N N . ASN C 2 66 ? 14.827 52.096 82.291 1.00 33.07 187 ASN A N 1
ATOM 1018 C CA . ASN C 2 66 ? 15.359 52.027 83.639 1.00 34.73 187 ASN A CA 1
ATOM 1019 C C . ASN C 2 66 ? 16.095 50.708 83.881 1.00 35.43 187 ASN A C 1
ATOM 1020 O O . ASN C 2 66 ? 15.517 49.635 83.755 1.00 38.76 187 ASN A O 1
ATOM 1025 N N . GLY C 2 67 ? 17.375 50.786 84.215 1.00 34.70 188 GLY A N 1
ATOM 1026 C CA . GLY C 2 67 ? 18.122 49.575 84.501 1.00 35.34 188 GLY A CA 1
ATOM 1027 C C . GLY C 2 67 ? 18.793 48.910 83.325 1.00 36.90 188 GLY A C 1
ATOM 1028 O O . GLY C 2 67 ? 19.555 47.961 83.509 1.00 37.55 188 GLY A O 1
ATOM 1029 N N . ILE C 2 68 ? 18.516 49.382 82.117 1.00 36.64 189 ILE A N 1
ATOM 1030 C CA . ILE C 2 68 ? 19.135 48.790 80.945 1.00 38.00 189 ILE A CA 1
ATOM 1031 C C . ILE C 2 68 ? 20.633 49.040 80.994 1.00 38.75 189 ILE A C 1
ATOM 1032 O O . ILE C 2 68 ? 21.088 50.111 81.397 1.00 37.49 189 ILE A O 1
ATOM 1037 N N . THR C 2 69 ? 21.404 48.033 80.597 1.00 40.03 190 THR A N 1
ATOM 1038 C CA . THR C 2 69 ? 22.848 48.146 80.611 1.00 40.13 190 THR A CA 1
ATOM 1039 C C . THR C 2 69 ? 23.346 48.768 79.335 1.00 40.39 190 THR A C 1
ATOM 1040 O O . THR C 2 69 ? 22.883 48.437 78.248 1.00 40.67 190 THR A O 1
ATOM 1044 N N . VAL C 2 70 ? 24.289 49.683 79.482 1.00 41.14 191 VAL A N 1
ATOM 1045 C CA . VAL C 2 70 ? 24.896 50.342 78.347 1.00 42.54 191 VAL A CA 1
ATOM 1046 C C . VAL C 2 70 ? 26.365 50.195 78.642 1.00 44.74 191 VAL A C 1
ATOM 1047 O O . VAL C 2 70 ? 26.872 50.747 79.623 1.00 44.81 191 VAL A O 1
ATOM 1051 N N . ARG C 2 71 ? 27.040 49.422 77.808 1.00 46.06 192 ARG A N 1
ATOM 1052 C CA . ARG C 2 71 ? 28.454 49.193 77.999 1.00 47.79 192 ARG A CA 1
ATOM 1053 C C . ARG C 2 71 ? 28.724 48.707 79.423 1.00 47.70 192 ARG A C 1
ATOM 1054 O O . ARG C 2 71 ? 28.314 47.609 79.789 1.00 50.07 192 ARG A O 1
ATOM 1062 N N . ASN C 2 72 ? 29.380 49.523 80.233 1.00 47.62 193 ASN A N 1
ATOM 1063 C CA . ASN C 2 72 ? 29.721 49.126 81.595 1.00 48.78 193 ASN A CA 1
ATOM 1064 C C . ASN C 2 72 ? 28.707 49.461 82.689 1.00 49.87 193 ASN A C 1
ATOM 1065 O O . ASN C 2 72 ? 28.677 48.800 83.726 1.00 51.92 193 ASN A O 1
ATOM 1070 N N . LYS C 2 73 ? 27.881 50.477 82.462 1.00 49.66 194 LYS A N 1
ATOM 1071 C CA . LYS C 2 73 ? 26.900 50.898 83.453 1.00 45.13 194 LYS A CA 1
ATOM 1072 C C . LYS C 2 73 ? 25.494 50.420 83.168 1.00 44.75 194 LYS A C 1
ATOM 1073 O O . LYS C 2 73 ? 25.190 49.928 82.084 1.00 46.25 194 LYS A O 1
ATOM 1079 N N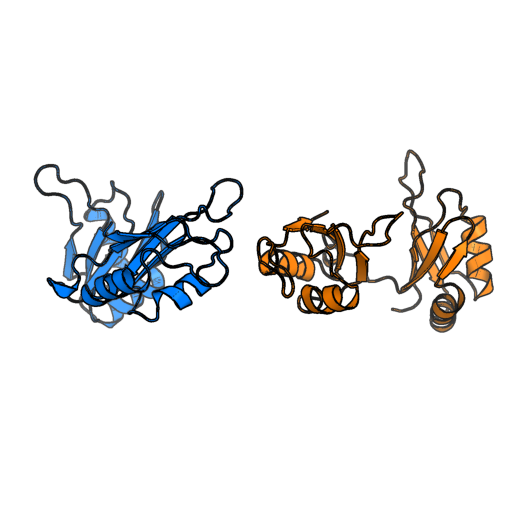 . ARG C 2 74 ? 24.645 50.572 84.175 1.00 44.47 195 ARG A N 1
ATOM 1080 C CA . ARG C 2 74 ? 23.234 50.219 84.090 1.00 43.16 195 ARG A CA 1
ATOM 1081 C C . ARG C 2 74 ? 22.564 51.571 84.322 1.00 41.22 195 ARG A C 1
ATOM 1082 O O . ARG C 2 74 ? 22.787 52.214 85.349 1.00 41.27 195 ARG A O 1
ATOM 1090 N N . LEU C 2 75 ? 21.771 52.024 83.363 1.00 37.87 196 LEU A N 1
ATOM 1091 C CA . LEU C 2 75 ? 21.119 53.319 83.508 1.00 33.78 196 LEU A CA 1
ATOM 1092 C C . LEU C 2 75 ? 20.057 53.309 84.588 1.00 33.08 196 LEU A C 1
ATOM 1093 O O . LEU C 2 75 ? 19.512 52.269 84.934 1.00 33.82 196 LEU A O 1
ATOM 1098 N N . LYS C 2 76 ? 19.773 54.486 85.128 1.00 31.68 197 LYS A N 1
ATOM 1099 C CA . LYS C 2 76 ? 18.744 54.628 86.142 1.00 30.48 197 LYS A CA 1
ATOM 1100 C C . LYS C 2 76 ? 17.937 55.821 85.674 1.00 30.57 197 LYS A C 1
ATOM 1101 O O . LYS C 2 76 ? 18.408 56.957 85.709 1.00 33.56 197 LYS A O 1
ATOM 1107 N N . VAL C 2 77 ? 16.729 55.557 85.207 1.00 28.76 198 VAL A N 1
ATOM 1108 C CA . VAL C 2 77 ? 15.852 56.602 84.705 1.00 28.40 198 VAL A CA 1
ATOM 1109 C C . VAL C 2 77 ? 14.743 56.867 85.717 1.00 29.35 198 VAL A C 1
ATOM 1110 O O . VAL C 2 77 ? 14.131 55.935 86.230 1.00 32.36 198 VAL A O 1
ATOM 1114 N N . SER C 2 78 ? 14.482 58.138 86.007 1.00 29.25 199 SER A N 1
ATOM 1115 C CA . SER C 2 78 ? 13.451 58.502 86.979 1.00 29.23 199 SER A CA 1
ATOM 1116 C C . SER C 2 78 ? 12.969 59.902 86.714 1.00 30.64 199 SER A C 1
ATOM 1117 O O . SER C 2 78 ? 13.612 60.638 85.983 1.00 31.80 199 SER A O 1
ATOM 1120 N N . TYR C 2 79 ? 11.841 60.278 87.308 1.00 32.33 200 TYR A N 1
ATOM 1121 C CA . TYR C 2 79 ? 11.310 61.625 87.122 1.00 33.48 200 TYR A CA 1
ATOM 1122 C C . TYR C 2 79 ? 12.214 62.632 87.815 1.00 32.12 200 TYR A C 1
ATOM 1123 O O . TYR C 2 79 ? 12.670 62.411 88.936 1.00 31.83 200 TYR A O 1
ATOM 1132 N N . ALA C 2 80 ? 12.477 63.744 87.150 1.00 33.44 201 ALA A N 1
ATOM 1133 C CA . ALA C 2 80 ? 13.309 64.756 87.758 1.00 32.72 201 ALA A CA 1
ATOM 1134 C C . ALA C 2 80 ? 12.490 65.469 88.820 1.00 35.00 201 ALA A C 1
ATOM 1135 O O . ALA C 2 80 ? 11.290 65.679 88.657 1.00 35.39 201 ALA A O 1
ATOM 1137 N N . ARG C 2 81 ? 13.148 65.831 89.916 1.00 37.23 202 ARG A N 1
ATOM 1138 C CA . ARG C 2 81 ? 12.508 66.560 91.002 1.00 37.21 202 ARG A CA 1
ATOM 1139 C C . ARG C 2 81 ? 12.790 68.015 90.704 1.00 37.91 202 ARG A C 1
ATOM 1140 O O . ARG C 2 81 ? 13.832 68.327 90.142 1.00 38.55 202 ARG A O 1
ATOM 1148 N N . PRO C 2 82 ? 11.862 68.919 91.048 1.00 39.21 203 PRO A N 1
ATOM 1149 C CA . PRO C 2 82 ? 12.093 70.346 90.794 1.00 39.11 203 PRO A CA 1
ATOM 1150 C C . PRO C 2 82 ? 13.439 70.761 91.392 1.00 38.92 203 PRO A C 1
ATOM 1151 O O . PRO C 2 82 ? 13.750 70.417 92.534 1.00 36.99 203 PRO A O 1
ATOM 1155 N N . GLY C 2 83 ? 14.241 71.487 90.615 1.00 37.49 204 GLY A N 1
ATOM 1156 C CA . GLY C 2 83 ? 15.542 71.918 91.100 1.00 36.55 204 GLY A CA 1
ATOM 1157 C C . GLY C 2 83 ? 15.428 72.894 92.255 1.00 35.89 204 GLY A C 1
ATOM 1158 O O . GLY C 2 83 ? 14.396 72.974 92.914 1.00 34.55 204 GLY A O 1
ATOM 1159 N N . GLY C 2 84 ? 16.497 73.640 92.509 1.00 35.49 205 GLY A N 1
ATOM 1160 C CA . GLY C 2 84 ? 16.455 74.605 93.588 1.00 35.60 205 GLY A CA 1
ATOM 1161 C C . GLY C 2 84 ? 17.504 74.456 94.668 1.00 35.47 205 GLY A C 1
ATOM 1162 O O . GLY C 2 84 ? 18.364 73.580 94.611 1.00 36.88 205 GLY A O 1
ATOM 1163 N N . GLU C 2 85 ? 17.438 75.339 95.662 1.00 33.65 206 GLU A N 1
ATOM 1164 C CA . GLU C 2 85 ? 18.376 75.307 96.766 1.00 30.21 206 GLU A CA 1
ATOM 1165 C C . GLU C 2 85 ? 17.936 74.202 97.708 1.00 27.95 206 GLU A C 1
ATOM 1166 O O . GLU C 2 85 ? 18.739 73.666 98.465 1.00 27.59 206 GLU A O 1
ATOM 1172 N N . SER C 2 86 ? 16.659 73.857 97.646 1.00 28.04 207 SER A N 1
ATOM 1173 C CA . SER C 2 86 ? 16.118 72.821 98.517 1.00 29.64 207 SER A CA 1
ATOM 1174 C C . SER C 2 86 ? 16.670 71.427 98.256 1.00 28.76 207 SER A C 1
ATOM 1175 O O . SER C 2 86 ? 16.684 70.590 99.150 1.00 31.15 207 SER A O 1
ATOM 1178 N N . ILE C 2 87 ? 17.118 71.162 97.036 1.00 28.20 208 ILE A N 1
ATOM 1179 C CA . ILE C 2 87 ? 17.675 69.855 96.728 1.00 26.78 208 ILE A CA 1
ATOM 1180 C C . ILE C 2 87 ? 19.171 69.809 97.060 1.00 26.29 208 ILE A C 1
ATOM 1181 O O . ILE C 2 87 ? 19.785 68.747 97.071 1.00 28.43 208 ILE A O 1
ATOM 1186 N N . LYS C 2 88 ? 19.746 70.963 97.366 1.00 25.96 209 LYS A N 1
ATOM 1187 C CA . LYS C 2 88 ? 21.161 71.062 97.696 1.00 25.39 209 LYS A CA 1
ATOM 1188 C C . LYS C 2 88 ? 21.541 70.321 98.961 1.00 25.45 209 LYS A C 1
ATOM 1189 O O . LYS C 2 88 ? 20.706 70.087 99.820 1.00 26.57 209 LYS A O 1
ATOM 1195 N N . ASP C 2 89 ? 22.816 69.961 99.057 1.00 24.79 210 ASP A N 1
ATOM 1196 C CA . ASP C 2 89 ? 23.385 69.262 100.207 1.00 22.31 210 ASP A CA 1
ATOM 1197 C C . ASP C 2 89 ? 22.537 68.138 100.777 1.00 20.09 210 ASP A C 1
ATOM 1198 O O . ASP C 2 89 ? 22.322 68.060 101.999 1.00 21.56 210 ASP A O 1
ATOM 1203 N N . THR C 2 90 ? 22.076 67.243 99.904 1.00 18.34 211 THR A N 1
ATOM 1204 C CA . THR C 2 90 ? 21.227 66.143 100.346 1.00 16.16 211 THR A CA 1
ATOM 1205 C C . THR C 2 90 ? 21.904 64.779 100.357 1.00 13.50 211 THR A C 1
ATOM 1206 O O . THR C 2 90 ? 21.314 63.798 100.764 1.00 13.60 211 THR A O 1
ATOM 1210 N N . ASN C 2 91 ? 23.155 64.722 99.927 1.00 14.88 212 ASN A N 1
ATOM 1211 C CA . ASN C 2 91 ? 23.900 63.463 99.866 1.00 15.73 212 ASN A CA 1
ATOM 1212 C C . ASN C 2 91 ? 24.696 63.276 101.139 1.00 18.32 212 ASN A C 1
ATOM 1213 O O . ASN C 2 91 ? 25.546 64.118 101.469 1.00 19.05 212 ASN A O 1
ATOM 1218 N N . LEU C 2 92 ? 24.439 62.154 101.820 1.00 17.71 213 LEU A N 1
ATOM 1219 C CA . LEU C 2 92 ? 25.102 61.785 103.079 1.00 19.25 213 LEU A CA 1
ATOM 1220 C C . LEU C 2 92 ? 26.119 60.635 102.969 1.00 20.48 213 LEU A C 1
ATOM 1221 O O . LEU C 2 92 ? 25.917 59.659 102.247 1.00 21.29 213 LEU A O 1
ATOM 1226 N N . TYR C 2 93 ? 27.213 60.754 103.712 1.00 20.21 214 TYR A N 1
ATOM 1227 C CA . TYR C 2 93 ? 28.238 59.730 103.722 1.00 19.38 214 TYR A CA 1
ATOM 1228 C C . TYR C 2 93 ? 28.242 59.096 105.113 1.00 21.20 214 TYR A C 1
ATOM 1229 O O . TYR C 2 93 ? 28.754 59.686 106.069 1.00 21.70 214 TYR A O 1
ATOM 1238 N N . VAL C 2 94 ? 27.682 57.903 105.228 1.00 18.91 215 VAL A N 1
ATOM 1239 C CA . VAL C 2 94 ? 27.629 57.248 106.508 1.00 18.13 215 VAL A CA 1
ATOM 1240 C C . VAL C 2 94 ? 28.681 56.172 106.660 1.00 19.62 215 VAL A C 1
ATOM 1241 O O . VAL C 2 94 ? 29.012 55.473 105.711 1.00 20.22 215 VAL A O 1
ATOM 1245 N N . THR C 2 95 ? 29.213 56.039 107.871 1.00 20.32 216 THR A N 1
ATOM 1246 C CA . THR C 2 95 ? 30.239 55.037 108.161 1.00 20.91 216 THR A CA 1
ATOM 1247 C C . THR C 2 95 ? 30.050 54.475 109.570 1.00 23.70 216 THR A C 1
ATOM 1248 O O . THR C 2 95 ? 29.308 55.062 110.377 1.00 22.90 216 THR A O 1
ATOM 1252 N N . ASN C 2 96 ? 30.717 53.355 109.865 1.00 26.84 217 ASN A N 1
ATOM 1253 C CA . ASN C 2 96 ? 30.612 52.695 111.172 1.00 28.27 217 ASN A CA 1
ATOM 1254 C C . ASN C 2 96 ? 29.225 52.071 111.333 1.00 28.67 217 ASN A C 1
ATOM 1255 O O . ASN C 2 96 ? 28.712 51.922 112.437 1.00 30.64 217 ASN A O 1
ATOM 1260 N N . LEU C 2 97 ? 28.633 51.712 110.200 1.00 28.30 218 LEU A N 1
ATOM 1261 C CA . LEU C 2 97 ? 27.328 51.071 110.158 1.00 28.91 218 LEU A CA 1
ATOM 1262 C C . LEU C 2 97 ? 27.527 49.624 110.577 1.00 31.17 218 LEU A C 1
ATOM 1263 O O . LEU C 2 97 ? 28.588 49.041 110.326 1.00 33.00 218 LEU A O 1
ATOM 1268 N N . PRO C 2 98 ? 26.529 49.023 111.230 1.00 34.14 219 PRO A N 1
ATOM 1269 C CA . PRO C 2 98 ? 26.723 47.624 111.618 1.00 34.47 219 PRO A CA 1
ATOM 1270 C C . PRO C 2 98 ? 26.983 46.817 110.344 1.00 35.82 219 PRO A C 1
ATOM 1271 O O . PRO C 2 98 ? 26.395 47.089 109.297 1.00 37.34 219 PRO A O 1
ATOM 1275 N N . ARG C 2 99 ? 27.864 45.829 110.421 1.00 35.51 220 ARG A N 1
ATOM 1276 C CA . ARG C 2 99 ? 28.173 45.012 109.250 1.00 36.49 220 ARG A CA 1
ATOM 1277 C C . ARG C 2 99 ? 27.043 44.034 108.899 1.00 36.23 220 ARG A C 1
ATOM 1278 O O . ARG C 2 99 ? 27.135 43.289 107.918 1.00 32.65 220 ARG A O 1
ATOM 1286 N N . THR C 2 100 ? 25.991 44.032 109.712 1.00 36.48 221 THR A N 1
ATOM 1287 C CA . THR C 2 100 ? 24.843 43.160 109.484 1.00 38.54 221 THR A CA 1
ATOM 1288 C C . THR C 2 100 ? 23.744 43.978 108.809 1.00 38.49 221 THR A C 1
ATOM 1289 O O . THR C 2 100 ? 22.607 43.520 108.662 1.00 40.81 221 THR A O 1
ATOM 1293 N N . ILE C 2 101 ? 24.102 45.185 108.392 1.00 35.47 222 ILE A N 1
ATOM 1294 C CA . ILE C 2 101 ? 23.163 46.090 107.770 1.00 32.35 222 ILE A CA 1
ATOM 1295 C C . ILE C 2 101 ? 22.558 45.599 106.448 1.00 33.44 222 ILE A C 1
ATOM 1296 O O . ILE C 2 101 ? 23.172 44.841 105.705 1.00 32.48 222 ILE A O 1
ATOM 1301 N N . THR C 2 102 ? 21.331 46.033 106.181 1.00 35.35 223 THR A N 1
ATOM 1302 C CA . THR C 2 102 ? 20.612 45.676 104.964 1.00 36.55 223 THR A CA 1
ATOM 1303 C C . THR C 2 102 ? 19.867 46.893 104.429 1.00 37.83 223 THR A C 1
ATOM 1304 O O . THR C 2 102 ? 19.641 47.864 105.150 1.00 39.35 223 THR A O 1
ATOM 1308 N N . ASP C 2 103 ? 19.480 46.839 103.161 1.00 38.85 224 ASP A N 1
ATOM 1309 C CA . ASP C 2 103 ? 18.760 47.941 102.537 1.00 40.11 224 ASP A CA 1
ATOM 1310 C C . ASP C 2 103 ? 17.479 48.277 103.297 1.00 40.36 224 ASP A C 1
ATOM 1311 O O . ASP C 2 103 ? 17.046 49.431 103.320 1.00 40.59 224 ASP A O 1
ATOM 1316 N N . ASP C 2 104 ? 16.873 47.274 103.916 1.00 39.57 225 ASP A N 1
ATOM 1317 C CA . ASP C 2 104 ? 15.643 47.500 104.655 1.00 40.25 225 ASP A CA 1
ATOM 1318 C C . ASP C 2 104 ? 15.852 48.164 106.016 1.00 38.23 225 ASP A C 1
ATOM 1319 O O . ASP C 2 104 ? 14.959 48.866 106.505 1.00 37.98 225 ASP A O 1
ATOM 1324 N N . GLN C 2 105 ? 17.010 47.941 106.635 1.00 37.39 226 GLN A N 1
ATOM 1325 C CA . GLN C 2 105 ? 17.278 48.566 107.919 1.00 38.33 226 GLN A CA 1
ATOM 1326 C C . GLN C 2 105 ? 17.597 50.022 107.624 1.00 36.91 226 GLN A C 1
ATOM 1327 O O . GLN C 2 105 ? 17.078 50.923 108.287 1.00 37.24 226 GLN A O 1
ATOM 1333 N N . LEU C 2 106 ? 18.441 50.251 106.627 1.00 34.05 227 LEU A N 1
ATOM 1334 C CA . LEU C 2 106 ? 18.767 51.604 106.234 1.00 31.07 227 LEU A CA 1
ATOM 1335 C C . LEU C 2 106 ? 17.451 52.349 106.108 1.00 31.02 227 LEU A C 1
ATOM 1336 O O . LEU C 2 106 ? 17.284 53.421 106.679 1.00 33.24 227 LEU A O 1
ATOM 1341 N N . ASP C 2 107 ? 16.512 51.778 105.369 1.00 30.64 228 ASP A N 1
ATOM 1342 C CA . ASP C 2 107 ? 15.226 52.433 105.184 1.00 32.90 228 ASP A CA 1
ATOM 1343 C C . ASP C 2 107 ? 14.553 52.791 106.486 1.00 34.07 228 ASP A C 1
ATOM 1344 O O . ASP C 2 107 ? 13.926 53.843 106.607 1.00 35.51 228 ASP A O 1
ATOM 1349 N N . THR C 2 108 ? 14.672 51.902 107.464 1.00 34.48 229 THR A N 1
ATOM 1350 C CA . THR C 2 108 ? 14.058 52.125 108.763 1.00 32.36 229 THR A CA 1
ATOM 1351 C C . THR C 2 108 ? 14.761 53.235 109.502 1.00 29.86 229 THR A C 1
ATOM 1352 O O . THR C 2 108 ? 14.130 54.168 110.001 1.00 31.41 229 THR A O 1
ATOM 1356 N N . ILE C 2 109 ? 16.070 53.123 109.591 1.00 26.40 230 ILE A N 1
ATOM 1357 C CA . ILE C 2 109 ? 16.841 54.128 110.302 1.00 27.32 230 ILE A CA 1
ATOM 1358 C C . ILE C 2 109 ? 16.771 55.520 109.669 1.00 28.24 230 ILE A C 1
ATOM 1359 O O . ILE C 2 109 ? 16.344 56.474 110.314 1.00 30.08 230 ILE A O 1
ATOM 1364 N N . PHE C 2 110 ? 17.169 55.628 108.406 1.00 26.47 231 PHE A N 1
ATOM 1365 C CA . PHE C 2 110 ? 17.193 56.905 107.705 1.00 25.85 231 PHE A CA 1
ATOM 1366 C C . PHE C 2 110 ? 15.894 57.389 107.089 1.00 27.59 231 PHE A C 1
ATOM 1367 O O . PHE C 2 110 ? 15.779 58.557 106.734 1.00 29.39 231 PHE A O 1
ATOM 1375 N N . GLY C 2 111 ? 14.926 56.502 106.942 1.00 27.89 232 GLY A N 1
ATOM 1376 C CA . GLY C 2 111 ? 13.683 56.898 106.320 1.00 29.07 232 GLY A CA 1
ATOM 1377 C C . GLY C 2 111 ? 12.694 57.648 107.186 1.00 30.80 232 GLY A C 1
ATOM 1378 O O . GLY C 2 111 ? 11.628 58.014 106.706 1.00 31.79 232 GLY A O 1
ATOM 1379 N N . LYS C 2 112 ? 13.009 57.881 108.453 1.00 30.33 233 LYS A N 1
ATOM 1380 C CA . LYS C 2 112 ? 12.058 58.598 109.276 1.00 31.77 233 LYS A CA 1
ATOM 1381 C C . LYS C 2 112 ? 12.283 60.084 109.165 1.00 31.71 233 LYS A C 1
ATOM 1382 O O . LYS C 2 112 ? 11.348 60.874 109.296 1.00 33.57 233 LYS A O 1
ATOM 1388 N N . TYR C 2 113 ? 13.527 60.457 108.897 1.00 31.76 234 TYR A N 1
ATOM 1389 C CA . TYR C 2 113 ? 13.910 61.855 108.779 1.00 30.64 234 TYR A CA 1
ATOM 1390 C C . TYR C 2 113 ? 13.543 62.546 107.469 1.00 31.24 234 TYR A C 1
ATOM 1391 O O . TYR C 2 113 ? 13.613 63.768 107.360 1.00 31.68 234 TYR A O 1
ATOM 1400 N N . GLY C 2 114 ? 13.131 61.756 106.481 1.00 28.99 235 GLY A N 1
ATOM 1401 C CA . GLY C 2 114 ? 12.751 62.303 105.192 1.00 28.80 235 GLY A CA 1
ATOM 1402 C C . GLY C 2 114 ? 12.599 61.198 104.165 1.00 28.16 235 GLY A C 1
ATOM 1403 O O . GLY C 2 114 ? 12.583 60.019 104.513 1.00 31.08 235 GLY A O 1
ATOM 1404 N N . SER C 2 115 ? 12.489 61.563 102.895 1.00 25.83 236 SER A N 1
ATOM 1405 C CA . SER C 2 115 ? 12.340 60.571 101.845 1.00 26.36 236 SER A CA 1
ATOM 1406 C C . SER C 2 115 ? 13.664 60.328 101.113 1.00 27.63 236 SER A C 1
ATOM 1407 O O . SER C 2 115 ? 14.259 61.240 100.553 1.00 26.21 236 SER A O 1
ATOM 1410 N N . ILE C 2 116 ? 14.139 59.086 101.158 1.00 28.28 237 ILE A N 1
ATOM 1411 C CA . ILE C 2 116 ? 15.398 58.702 100.511 1.00 28.04 237 ILE A CA 1
ATOM 1412 C C . ILE C 2 116 ? 15.180 58.657 99.011 1.00 27.98 237 ILE A C 1
ATOM 1413 O O . ILE C 2 116 ? 14.144 58.197 98.546 1.00 30.64 237 ILE A O 1
ATOM 1418 N N . VAL C 2 117 ? 16.169 59.125 98.257 1.00 27.05 238 VAL A N 1
ATOM 1419 C CA . VAL C 2 117 ? 16.079 59.161 96.810 1.00 24.10 238 VAL A CA 1
ATOM 1420 C C . VAL C 2 117 ? 17.006 58.134 96.193 1.00 24.8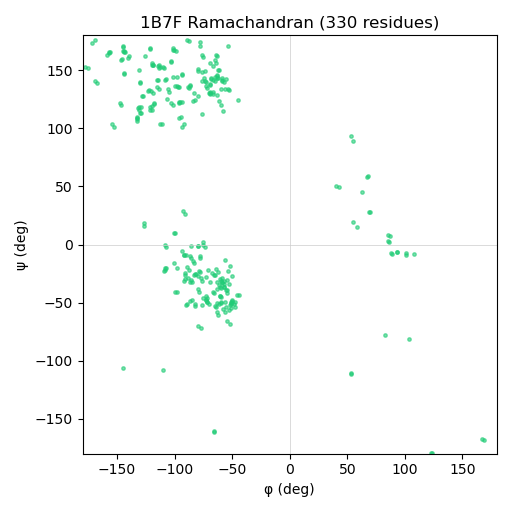5 238 VAL A C 1
ATOM 1421 O O . VAL C 2 117 ? 16.800 57.685 95.062 1.00 27.70 238 VAL A O 1
ATOM 1425 N N . GLN C 2 118 ? 18.022 57.760 96.948 1.00 24.12 239 GLN A N 1
ATOM 1426 C CA . GLN C 2 118 ? 18.990 56.786 96.497 1.00 23.63 239 GLN A CA 1
ATOM 1427 C C . GLN C 2 118 ? 19.819 56.409 97.708 1.00 26.08 239 GLN A C 1
ATOM 1428 O O . GLN C 2 118 ? 20.131 57.254 98.544 1.00 25.73 239 GLN A O 1
ATOM 1434 N N . LYS C 2 119 ? 20.146 55.129 97.824 1.00 27.02 240 LYS A N 1
ATOM 1435 C CA . LYS C 2 119 ? 20.955 54.650 98.936 1.00 26.40 240 LYS A CA 1
ATOM 1436 C C . LYS C 2 119 ? 21.849 53.553 98.406 1.00 27.25 240 LYS A C 1
ATOM 1437 O O . LYS C 2 119 ? 21.473 52.815 97.497 1.00 27.36 240 LYS A O 1
ATOM 1443 N N . ASN C 2 120 ? 23.041 53.438 98.969 1.00 25.55 241 ASN A N 1
ATOM 1444 C CA . ASN C 2 120 ? 23.947 52.417 98.511 1.00 24.92 241 ASN A CA 1
ATOM 1445 C C . ASN C 2 120 ? 24.786 51.892 99.648 1.00 25.25 241 ASN A C 1
ATOM 1446 O O . ASN C 2 120 ? 25.523 52.654 100.276 1.00 27.56 241 ASN A O 1
ATOM 1451 N N . ILE C 2 121 ? 24.672 50.595 99.901 1.00 23.76 242 ILE A N 1
ATOM 1452 C CA . ILE C 2 121 ? 25.444 49.935 100.940 1.00 25.26 242 ILE A CA 1
ATOM 1453 C C . ILE C 2 121 ? 26.679 49.352 100.256 1.00 25.47 242 ILE A C 1
ATOM 1454 O O . ILE C 2 121 ? 26.543 48.406 99.492 1.00 25.93 242 ILE A O 1
ATOM 1459 N N . LEU C 2 122 ? 27.861 49.912 100.512 1.00 26.23 243 LEU A N 1
ATOM 1460 C CA . LEU C 2 122 ? 29.088 49.405 99.900 1.00 27.41 243 LEU A CA 1
ATOM 1461 C C . LEU C 2 122 ? 29.354 48.020 100.461 1.00 29.65 243 LEU A C 1
ATOM 1462 O O . LEU C 2 122 ? 29.356 47.835 101.681 1.00 29.53 243 LEU A O 1
ATOM 1467 N N . ARG C 2 123 ? 29.596 47.058 99.576 1.00 33.30 244 ARG A N 1
ATOM 1468 C CA . ARG C 2 123 ? 29.855 45.682 99.984 1.00 36.85 244 ARG A CA 1
ATOM 1469 C C . ARG C 2 123 ? 31.243 45.216 99.553 1.00 38.78 244 ARG A C 1
ATOM 1470 O O . ARG C 2 123 ? 31.812 45.730 98.587 1.00 38.53 244 ARG A O 1
ATOM 1478 N N . ASP C 2 124 ? 31.787 44.243 100.274 1.00 42.72 245 ASP A N 1
ATOM 1479 C CA . ASP C 2 124 ? 33.085 43.693 99.931 1.00 48.37 245 ASP A CA 1
ATOM 1480 C C . ASP C 2 124 ? 32.892 42.926 98.626 1.00 50.81 245 ASP A C 1
ATOM 1481 O O . ASP C 2 124 ? 31.967 42.125 98.515 1.00 52.71 245 ASP A O 1
ATOM 1486 N N . LYS C 2 125 ? 33.752 43.167 97.643 1.00 54.39 246 LYS A N 1
ATOM 1487 C CA . LYS C 2 125 ? 33.646 42.493 96.349 1.00 57.78 246 LYS A CA 1
ATOM 1488 C C . LYS C 2 125 ? 33.771 40.971 96.449 1.00 59.10 246 LYS A C 1
ATOM 1489 O O . LYS C 2 125 ? 33.114 40.230 95.715 1.00 59.19 246 LYS A O 1
ATOM 1495 N N . LEU C 2 126 ? 34.628 40.514 97.360 1.00 60.49 247 LEU A N 1
ATOM 1496 C CA . LEU C 2 126 ? 34.862 39.087 97.565 1.00 61.21 247 LEU A CA 1
ATOM 1497 C C . LEU C 2 126 ? 33.721 38.443 98.350 1.00 59.71 247 LEU A C 1
ATOM 1498 O O . LEU C 2 126 ? 32.920 37.684 97.813 1.00 60.50 247 LEU A O 1
ATOM 1503 N N . THR C 2 127 ? 33.668 38.760 99.636 1.00 57.51 248 THR A N 1
ATOM 1504 C CA . THR C 2 127 ? 32.659 38.241 100.553 1.00 56.39 248 THR A CA 1
ATOM 1505 C C . THR C 2 127 ? 31.235 38.663 100.209 1.00 56.04 248 THR A C 1
ATOM 1506 O O . THR C 2 127 ? 30.291 37.880 100.365 1.00 55.16 248 THR A O 1
ATOM 1510 N N . GLY C 2 128 ? 31.081 39.908 99.769 1.00 53.80 249 GLY A N 1
ATOM 1511 C CA . GLY C 2 128 ? 29.755 40.423 99.463 1.00 50.91 249 GLY A CA 1
ATOM 1512 C C . GLY C 2 128 ? 29.139 40.976 100.741 1.00 48.69 249 GLY A C 1
ATOM 1513 O O . GLY C 2 128 ? 27.994 41.423 100.748 1.00 48.15 249 GLY A O 1
ATOM 1514 N N . ARG C 2 129 ? 29.909 40.933 101.826 1.00 47.80 250 ARG A N 1
ATOM 1515 C CA . ARG C 2 129 ? 29.462 41.442 103.120 1.00 45.38 250 ARG A CA 1
ATOM 1516 C C . ARG C 2 129 ? 29.604 42.966 103.150 1.00 43.24 250 ARG A C 1
ATOM 1517 O O . ARG C 2 129 ? 30.478 43.529 102.477 1.00 44.38 250 ARG A O 1
ATOM 1525 N N . PRO C 2 130 ? 28.732 43.658 103.909 1.00 38.83 251 PRO A N 1
ATOM 1526 C CA . PRO C 2 130 ? 28.797 45.123 104.003 1.00 34.17 251 PRO A CA 1
ATOM 1527 C C . PRO C 2 130 ? 30.102 45.580 104.624 1.00 29.87 251 PRO A C 1
ATOM 1528 O O . PRO C 2 130 ? 30.621 44.930 105.525 1.00 30.96 251 PRO A O 1
ATOM 1532 N N . ARG C 2 131 ? 30.634 46.691 104.127 1.00 28.18 252 ARG A N 1
ATOM 1533 C CA . ARG C 2 131 ? 31.894 47.219 104.636 1.00 26.34 252 ARG A CA 1
ATOM 1534 C C . ARG C 2 131 ? 31.691 48.185 105.784 1.00 27.41 252 ARG A C 1
ATOM 1535 O O . ARG C 2 131 ? 32.649 48.603 106.425 1.00 27.06 252 ARG A O 1
ATOM 1543 N N . GLY C 2 132 ? 30.436 48.544 106.037 1.00 25.68 253 GLY A N 1
ATOM 1544 C CA . GLY C 2 132 ? 30.142 49.464 107.113 1.00 23.60 253 GLY A CA 1
ATOM 1545 C C . GLY C 2 132 ? 29.904 50.864 106.609 1.00 26.59 253 GLY A C 1
ATOM 1546 O O . GLY C 2 132 ? 29.525 51.736 107.359 1.00 26.58 253 GLY A O 1
ATOM 1547 N N . VAL C 2 133 ? 30.142 51.082 105.320 1.00 29.03 254 VAL A N 1
ATOM 1548 C CA . VAL C 2 133 ? 29.939 52.381 104.695 1.00 28.87 254 VAL A CA 1
ATOM 1549 C C . VAL C 2 133 ? 28.615 52.397 103.937 1.00 28.78 254 VAL A C 1
ATOM 1550 O O . VAL C 2 133 ? 28.010 51.358 103.717 1.00 31.51 254 VAL A O 1
ATOM 1554 N N . ALA C 2 134 ? 28.175 53.586 103.540 1.00 26.23 255 ALA A N 1
ATOM 1555 C CA . ALA C 2 134 ? 26.940 53.745 102.775 1.00 22.07 255 ALA A CA 1
ATOM 1556 C C . ALA C 2 134 ? 26.703 55.202 102.411 1.00 20.32 255 ALA A C 1
ATOM 1557 O O . ALA C 2 134 ? 27.174 56.112 103.081 1.00 20.07 255 ALA A O 1
ATOM 1559 N N . PHE C 2 135 ? 25.991 55.412 101.321 1.00 19.11 256 PHE A N 1
ATOM 1560 C CA . PHE C 2 135 ? 25.663 56.747 100.884 1.00 16.33 256 PHE A CA 1
ATOM 1561 C C . PHE C 2 135 ? 24.147 56.780 100.865 1.00 16.21 256 PHE A C 1
ATOM 1562 O O . PHE C 2 135 ? 23.504 55.878 100.345 1.00 17.56 256 PHE A O 1
ATOM 1570 N N . VAL C 2 136 ? 23.589 57.821 101.444 1.00 17.56 257 VAL A N 1
ATOM 1571 C CA . VAL C 2 136 ? 22.154 57.999 101.504 1.00 18.41 257 VAL A CA 1
ATOM 1572 C C . VAL C 2 136 ? 21.883 59.395 100.979 1.00 19.75 257 VAL A C 1
ATOM 1573 O O . VAL C 2 136 ? 22.470 60.364 101.449 1.00 20.10 257 VAL A O 1
ATOM 1577 N N . ARG C 2 137 ? 20.993 59.493 100.009 1.00 19.80 258 ARG A N 1
ATOM 1578 C CA . ARG C 2 137 ? 20.645 60.772 99.433 1.00 18.34 258 ARG A CA 1
ATOM 1579 C C . ARG C 2 137 ? 19.166 61.011 99.642 1.00 18.98 258 ARG A C 1
ATOM 1580 O O . ARG C 2 137 ? 18.338 60.244 99.153 1.00 18.65 258 ARG A O 1
ATOM 1588 N N . TYR C 2 138 ? 18.847 62.082 100.370 1.00 20.20 259 TYR A N 1
ATOM 1589 C CA . TYR C 2 138 ? 17.464 62.458 100.668 1.00 21.47 259 TYR A CA 1
ATOM 1590 C C . TYR C 2 138 ? 16.910 63.362 99.587 1.00 21.93 259 TYR A C 1
ATOM 1591 O O . TYR C 2 138 ? 17.622 63.766 98.676 1.00 22.63 259 TYR A O 1
ATOM 1600 N N . ASN C 2 139 ? 15.637 63.701 99.709 1.00 24.71 260 ASN A N 1
ATOM 1601 C CA . ASN C 2 139 ? 15.013 64.560 98.716 1.00 27.53 260 ASN A CA 1
ATOM 1602 C C . ASN C 2 139 ? 15.237 66.044 98.978 1.00 27.80 260 ASN A C 1
ATOM 1603 O O . ASN C 2 139 ? 15.604 66.792 98.068 1.00 25.35 260 ASN A O 1
ATOM 1608 N N . LYS C 2 140 ? 15.008 66.469 100.216 1.00 30.33 261 LYS A N 1
ATOM 1609 C CA . LYS C 2 140 ? 15.182 67.862 100.561 1.00 29.98 261 LYS A CA 1
ATOM 1610 C C . LYS C 2 140 ? 16.378 68.070 101.454 1.00 29.93 261 LYS A C 1
ATOM 1611 O O . LYS C 2 140 ? 16.762 67.186 102.214 1.00 30.83 261 LYS A O 1
ATOM 1617 N N . ARG C 2 141 ? 16.942 69.266 101.368 1.00 29.84 262 ARG A N 1
ATOM 1618 C CA . ARG C 2 141 ? 18.121 69.660 102.125 1.00 28.83 262 ARG A CA 1
ATOM 1619 C C . ARG C 2 141 ? 17.922 69.653 103.634 1.00 28.33 262 ARG A C 1
ATOM 1620 O O . ARG C 2 141 ? 18.888 69.525 104.391 1.00 31.48 262 ARG A O 1
ATOM 1628 N N . GLU C 2 142 ? 16.670 69.781 104.052 1.00 27.81 263 GLU A N 1
ATOM 1629 C CA . GLU C 2 142 ? 16.289 69.816 105.467 1.00 28.59 263 GLU A CA 1
ATOM 1630 C C . GLU C 2 142 ? 16.233 68.428 106.087 1.00 30.54 263 GLU A C 1
ATOM 1631 O O . GLU C 2 142 ? 16.394 68.254 107.299 1.00 32.84 263 GLU A O 1
ATOM 1637 N N . GLU C 2 143 ? 15.974 67.439 105.249 1.00 31.37 264 GLU A N 1
ATOM 1638 C CA . GLU C 2 143 ? 15.890 66.087 105.729 1.00 28.32 264 GLU A CA 1
ATOM 1639 C C . GLU C 2 143 ? 17.301 65.614 106.053 1.00 28.26 264 GLU A C 1
ATOM 1640 O O . GLU C 2 143 ? 17.543 65.026 107.117 1.00 29.91 264 GLU A O 1
ATOM 1646 N N . ALA C 2 144 ? 18.242 65.904 105.162 1.00 26.30 265 ALA A N 1
ATOM 1647 C CA . ALA C 2 144 ? 19.618 65.497 105.389 1.00 26.40 265 ALA A CA 1
ATOM 1648 C C . ALA C 2 144 ? 20.131 66.146 106.657 1.00 27.52 265 ALA A C 1
ATOM 1649 O O . ALA C 2 144 ? 20.790 65.491 107.475 1.00 25.10 265 ALA A O 1
ATOM 1651 N N . GLN C 2 145 ? 19.838 67.434 106.826 1.00 28.88 266 GLN A N 1
ATOM 1652 C CA . GLN C 2 145 ? 20.308 68.126 108.020 1.00 31.66 266 GLN A CA 1
ATOM 1653 C C . GLN C 2 145 ? 19.718 67.447 109.233 1.00 29.53 266 GLN A C 1
ATOM 1654 O O . GLN C 2 145 ? 20.428 67.180 110.201 1.00 28.98 266 GLN A O 1
ATOM 1660 N N . GLU C 2 146 ? 18.428 67.139 109.173 1.00 28.99 267 GLU A N 1
ATOM 1661 C CA . GLU C 2 146 ? 17.765 66.479 110.285 1.00 29.32 267 GLU A CA 1
ATOM 1662 C C . GLU C 2 146 ? 18.383 65.112 110.518 1.00 27.17 267 GLU A C 1
ATOM 1663 O O . GLU C 2 146 ? 18.756 64.783 111.634 1.00 26.01 267 GLU A O 1
ATOM 1669 N N . ALA C 2 147 ? 18.498 64.326 109.457 1.00 25.79 268 ALA A N 1
ATOM 1670 C CA . ALA C 2 147 ? 19.089 63.007 109.552 1.00 24.35 268 ALA A CA 1
ATOM 1671 C C . ALA C 2 147 ? 20.424 63.120 110.279 1.00 23.93 268 ALA A C 1
ATOM 1672 O O . ALA C 2 147 ? 20.696 62.384 111.221 1.00 25.93 268 ALA A O 1
ATOM 1674 N N . ILE C 2 148 ? 21.247 64.066 109.851 1.00 25.02 269 ILE A N 1
ATOM 1675 C CA . ILE C 2 148 ? 22.562 64.254 110.445 1.00 24.18 269 ILE A CA 1
ATOM 1676 C C . ILE C 2 148 ? 22.560 64.479 111.950 1.00 25.31 269 ILE A C 1
ATOM 1677 O O . ILE C 2 148 ? 23.239 63.765 112.680 1.00 27.68 269 ILE A O 1
ATOM 1682 N N . SER C 2 149 ? 21.800 65.461 112.420 1.00 28.22 270 SER A N 1
ATOM 1683 C CA . SER C 2 149 ? 21.775 65.759 113.841 1.00 27.19 270 SER A CA 1
ATOM 1684 C C . SER C 2 149 ? 21.077 64.707 114.683 1.00 27.12 270 SER A C 1
ATOM 1685 O O . SER C 2 149 ? 21.309 64.611 115.891 1.00 27.56 270 SER A O 1
ATOM 1688 N N . ALA C 2 150 ? 20.214 63.914 114.062 1.00 25.51 271 ALA A N 1
ATOM 1689 C CA . ALA C 2 150 ? 19.534 62.860 114.812 1.00 26.35 271 ALA A CA 1
ATOM 1690 C C . ALA C 2 150 ? 20.384 61.589 114.899 1.00 27.82 271 ALA A C 1
ATOM 1691 O O . ALA C 2 150 ? 20.336 60.890 115.912 1.00 29.73 271 ALA A O 1
ATOM 1693 N N . LEU C 2 151 ? 21.182 61.309 113.869 1.00 27.40 272 LEU A N 1
ATOM 1694 C CA . LEU C 2 151 ? 21.966 60.080 113.849 1.00 27.12 272 LEU A CA 1
ATOM 1695 C C . LEU C 2 151 ? 23.464 60.168 114.036 1.00 27.13 272 LEU A C 1
ATOM 1696 O O . LEU C 2 151 ? 24.100 59.170 114.383 1.00 25.76 272 LEU A O 1
ATOM 1701 N N . ASN C 2 152 ? 24.044 61.331 113.804 1.00 29.05 273 ASN A N 1
ATOM 1702 C CA . ASN C 2 152 ? 25.482 61.437 113.974 1.00 32.51 273 ASN A CA 1
ATOM 1703 C C . ASN C 2 152 ? 25.889 61.045 115.398 1.00 37.20 273 ASN A C 1
ATOM 1704 O O . ASN C 2 152 ? 25.200 61.371 116.368 1.00 39.67 273 ASN A O 1
ATOM 1709 N N . ASN C 2 153 ? 26.997 60.321 115.513 1.00 39.86 274 ASN A N 1
ATOM 1710 C CA . ASN C 2 153 ? 27.512 59.914 116.809 1.00 41.49 274 ASN A CA 1
ATOM 1711 C C . ASN C 2 153 ? 26.620 59.076 117.720 1.00 42.28 274 ASN A C 1
ATOM 1712 O O . ASN C 2 153 ? 26.898 58.971 118.909 1.00 42.60 274 ASN A O 1
ATOM 1717 N N . VAL C 2 154 ? 25.544 58.491 117.200 1.00 43.32 275 VAL A N 1
ATOM 1718 C CA . VAL C 2 154 ? 24.698 57.643 118.045 1.00 43.88 275 VAL A CA 1
ATOM 1719 C C . VAL C 2 154 ? 24.751 56.187 117.590 1.00 45.54 275 VAL A C 1
ATOM 1720 O O . VAL C 2 154 ? 24.998 55.890 116.414 1.00 43.80 275 VAL A O 1
ATOM 1724 N N . ILE C 2 155 ? 24.533 55.275 118.532 1.00 48.28 276 ILE A N 1
ATOM 1725 C CA . ILE C 2 155 ? 24.574 53.863 118.198 1.00 50.34 276 ILE A CA 1
ATOM 1726 C C . ILE C 2 155 ? 23.240 53.428 117.609 1.00 51.90 276 ILE A C 1
ATOM 1727 O O . ILE C 2 155 ? 22.182 53.609 118.219 1.00 50.19 276 ILE A O 1
ATOM 1732 N N . PRO C 2 156 ? 23.282 52.855 116.398 1.00 53.16 277 PRO A N 1
ATOM 1733 C CA . PRO C 2 156 ? 22.098 52.382 115.683 1.00 56.32 277 PRO A CA 1
ATOM 1734 C C . PRO C 2 156 ? 21.606 51.080 116.298 1.00 60.34 277 PRO A C 1
ATOM 1735 O O . PRO C 2 156 ? 22.346 50.397 117.011 1.00 60.00 277 PRO A O 1
ATOM 1739 N N . GLU C 2 157 ? 20.361 50.729 116.019 1.00 63.49 278 GLU A N 1
ATOM 1740 C CA . GLU C 2 157 ? 19.832 49.493 116.555 1.00 67.55 278 GLU A CA 1
ATOM 1741 C C . GLU C 2 157 ? 20.461 48.313 115.837 1.00 67.85 278 GLU A C 1
ATOM 1742 O O . GLU C 2 157 ? 20.582 48.311 114.617 1.00 68.28 278 GLU A O 1
ATOM 1748 N N . GLY C 2 158 ? 20.869 47.313 116.609 1.00 68.77 279 GLY A N 1
ATOM 1749 C CA . GLY C 2 158 ? 21.495 46.136 116.037 1.00 69.31 279 GLY A CA 1
ATOM 1750 C C . GLY C 2 158 ? 23.001 46.295 116.022 1.00 69.42 279 GLY A C 1
ATOM 1751 O O . GLY C 2 158 ? 23.742 45.366 115.693 1.00 69.70 279 GLY A O 1
ATOM 1752 N N . GLY C 2 159 ? 23.452 47.490 116.387 1.00 68.39 280 GLY A N 1
ATOM 1753 C CA . GLY C 2 159 ? 24.873 47.766 116.406 1.00 66.86 280 GLY A CA 1
ATOM 1754 C C . GLY C 2 159 ? 25.360 48.182 117.773 1.00 66.56 280 GLY A C 1
ATOM 1755 O O . GLY C 2 159 ? 24.570 48.468 118.672 1.00 67.23 280 GLY A O 1
ATOM 1756 N N . SER C 2 160 ? 26.679 48.226 117.920 1.00 65.10 281 SER A N 1
ATOM 1757 C CA . SER C 2 160 ? 27.309 48.590 119.177 1.00 63.56 281 SER A CA 1
ATOM 1758 C C . SER C 2 160 ? 28.294 49.722 118.942 1.00 62.44 281 SER A C 1
ATOM 1759 O O . SER C 2 160 ? 29.158 49.987 119.776 1.00 63.65 281 SER A O 1
ATOM 1762 N N . GLN C 2 161 ? 28.165 50.380 117.793 1.00 59.94 282 GLN A N 1
ATOM 1763 C CA . GLN C 2 161 ? 29.054 51.479 117.426 1.00 55.85 282 GLN A CA 1
ATOM 1764 C C . GLN C 2 161 ? 28.279 52.712 116.978 1.00 50.86 282 GLN A C 1
ATOM 1765 O O . GLN C 2 161 ? 27.281 52.608 116.260 1.00 49.99 282 GLN A O 1
ATOM 1771 N N . PRO C 2 162 ? 28.745 53.899 117.389 1.00 47.21 283 PRO A N 1
ATOM 1772 C CA . PRO C 2 162 ? 28.092 55.160 117.032 1.00 44.96 283 PRO A CA 1
ATOM 1773 C C . PRO C 2 162 ? 28.249 55.475 115.554 1.00 42.15 283 PRO A C 1
ATOM 1774 O O . PRO C 2 162 ? 29.357 55.439 115.010 1.00 41.72 283 PRO A O 1
ATOM 1778 N N . LEU C 2 163 ? 27.130 55.775 114.906 1.00 39.78 284 LEU A N 1
ATOM 1779 C CA . LEU C 2 163 ? 27.142 56.107 113.493 1.00 35.65 284 LEU A CA 1
ATOM 1780 C C . LEU C 2 163 ? 27.928 57.383 113.256 1.00 35.51 284 LEU A C 1
ATOM 1781 O O . LEU C 2 163 ? 28.199 58.156 114.174 1.00 38.55 284 LEU A O 1
ATOM 1786 N N . SER C 2 164 ? 28.301 57.591 112.010 1.00 32.28 285 SER A N 1
ATOM 1787 C CA . SER C 2 164 ? 29.015 58.783 111.619 1.00 28.20 285 SER A CA 1
ATOM 1788 C C . SER C 2 164 ? 28.230 59.228 110.409 1.00 28.47 285 SER A C 1
ATOM 1789 O O . SER C 2 164 ? 28.131 58.491 109.429 1.00 32.05 285 SER A O 1
ATOM 1792 N N . VAL C 2 165 ? 27.630 60.412 110.487 1.00 26.83 286 VAL A N 1
ATOM 1793 C CA . VAL C 2 165 ? 26.849 60.937 109.369 1.00 24.14 286 VAL A CA 1
ATOM 1794 C C . VAL C 2 165 ? 27.268 62.356 109.031 1.00 25.95 286 VAL A C 1
ATOM 1795 O O . VAL C 2 165 ? 27.157 63.247 109.862 1.00 28.30 286 VAL A O 1
ATOM 1799 N N . ARG C 2 166 ? 27.759 62.559 107.816 1.00 27.90 287 ARG A N 1
ATOM 1800 C CA . ARG C 2 166 ? 28.177 63.880 107.392 1.00 29.40 287 ARG A CA 1
ATOM 1801 C C . ARG C 2 166 ? 27.873 64.099 105.937 1.00 27.99 287 ARG A C 1
ATOM 1802 O O . ARG C 2 166 ? 27.580 63.151 105.219 1.00 27.71 287 ARG A O 1
ATOM 1810 N N . LEU C 2 167 ? 27.947 65.351 105.514 1.00 28.94 288 LEU A N 1
ATOM 1811 C CA . LEU C 2 167 ? 27.707 65.694 104.122 1.00 30.13 288 LEU A CA 1
ATOM 1812 C C . LEU C 2 167 ? 28.849 65.077 103.318 1.00 30.87 288 LEU A C 1
ATOM 1813 O O . LEU C 2 167 ? 29.983 65.074 103.790 1.00 30.48 288 LEU A O 1
ATOM 1818 N N . ALA C 2 168 ? 28.547 64.555 102.129 1.00 30.51 289 ALA A N 1
ATOM 1819 C CA . ALA C 2 168 ? 29.558 63.945 101.281 1.00 31.10 289 ALA A CA 1
ATOM 1820 C C . ALA C 2 168 ? 30.481 65.013 100.680 1.00 33.46 289 ALA A C 1
ATOM 1821 O O . ALA C 2 168 ? 31.685 65.001 101.004 1.00 34.45 289 ALA A O 1
ATOM 1824 N N . SER D 2 2 ? 7.648 7.114 100.605 1.00 77.92 123 SER B N 1
ATOM 1825 C CA . SER D 2 2 ? 6.411 7.091 101.449 1.00 77.44 123 SER B CA 1
ATOM 1826 C C . SER D 2 2 ? 5.646 5.782 101.274 1.00 74.15 123 SER B C 1
ATOM 1827 O O . SER D 2 2 ? 4.584 5.585 101.870 1.00 75.44 123 SER B O 1
ATOM 1830 N N . ASN D 2 3 ? 6.183 4.887 100.452 1.00 71.16 124 ASN B N 1
ATOM 1831 C CA . ASN D 2 3 ? 5.526 3.606 100.229 1.00 65.73 124 ASN B CA 1
ATOM 1832 C C . ASN D 2 3 ? 6.290 2.451 100.855 1.00 60.14 124 ASN B C 1
ATOM 1833 O O . ASN D 2 3 ? 6.312 2.291 102.076 1.00 60.49 124 ASN B O 1
ATOM 1838 N N . THR D 2 4 ? 6.922 1.643 100.018 1.00 53.11 125 THR B N 1
ATOM 1839 C CA . THR D 2 4 ? 7.654 0.500 100.524 1.00 47.58 125 THR B CA 1
ATOM 1840 C C . THR D 2 4 ? 9.165 0.702 100.620 1.00 43.05 125 THR B C 1
ATOM 1841 O O . THR D 2 4 ? 9.840 -0.061 101.300 1.00 44.84 125 THR B O 1
ATOM 1845 N N . ASN D 2 5 ? 9.704 1.719 99.961 1.00 36.57 126 ASN B N 1
ATOM 1846 C CA . ASN D 2 5 ? 11.139 1.924 100.035 1.00 32.30 126 ASN B CA 1
ATOM 1847 C C . ASN D 2 5 ? 11.579 2.693 101.272 1.00 30.53 126 ASN B C 1
ATOM 1848 O O . ASN D 2 5 ? 11.033 3.738 101.596 1.00 32.39 126 ASN B O 1
ATOM 1853 N N . LEU D 2 6 ? 12.577 2.157 101.968 1.00 28.76 127 LEU B N 1
ATOM 1854 C CA . LEU D 2 6 ? 13.112 2.777 103.178 1.00 23.62 127 LEU B CA 1
ATOM 1855 C C . LEU D 2 6 ? 14.574 3.127 102.978 1.00 22.13 127 LEU B C 1
ATOM 1856 O O . LEU D 2 6 ? 15.259 2.510 102.164 1.00 23.22 127 LEU B O 1
ATOM 1861 N N . ILE D 2 7 ? 15.043 4.119 103.720 1.00 18.63 128 ILE B N 1
ATOM 1862 C CA . ILE D 2 7 ? 16.425 4.527 103.642 1.00 19.74 128 ILE B CA 1
ATOM 1863 C C . ILE D 2 7 ? 16.929 4.345 105.057 1.00 21.71 128 ILE B C 1
ATOM 1864 O O . ILE D 2 7 ? 16.460 4.995 105.990 1.00 24.07 128 ILE B O 1
ATOM 1869 N N . VAL D 2 8 ? 17.875 3.425 105.215 1.00 23.44 129 VAL B N 1
ATOM 1870 C CA . VAL D 2 8 ? 18.448 3.104 106.511 1.00 21.19 129 VAL B CA 1
ATOM 1871 C C . VAL D 2 8 ? 19.755 3.881 106.711 1.00 22.44 129 VAL B C 1
ATOM 1872 O O . VAL D 2 8 ? 20.687 3.770 105.916 1.00 21.67 129 VAL B O 1
ATOM 1876 N N . ASN D 2 9 ? 19.819 4.663 107.785 1.00 21.67 130 ASN B N 1
ATOM 1877 C CA . ASN D 2 9 ? 20.981 5.488 108.066 1.00 22.72 130 ASN B CA 1
ATOM 1878 C C . ASN D 2 9 ? 21.743 5.082 109.308 1.00 24.14 130 ASN B C 1
ATOM 1879 O O . ASN D 2 9 ? 21.182 4.505 110.240 1.00 24.73 130 ASN B O 1
ATOM 1884 N N . TYR D 2 10 ? 23.034 5.413 109.320 1.00 26.45 131 TYR B N 1
ATOM 1885 C CA . TYR D 2 10 ? 23.902 5.113 110.451 1.00 28.57 131 TYR B CA 1
ATOM 1886 C C . TYR D 2 10 ? 24.119 3.632 110.621 1.00 31.91 131 TYR B C 1
ATOM 1887 O O . TYR D 2 10 ? 23.810 3.062 111.662 1.00 32.21 131 TYR B O 1
ATOM 1896 N N . LEU D 2 11 ? 24.648 3.019 109.570 1.00 31.46 132 LEU B N 1
ATOM 1897 C CA . LEU D 2 11 ? 24.945 1.599 109.562 1.00 31.27 132 LEU B CA 1
ATOM 1898 C C . LEU D 2 11 ? 26.415 1.483 109.888 1.00 33.11 132 LEU B C 1
ATOM 1899 O O . LEU D 2 11 ? 27.225 2.253 109.373 1.00 35.90 132 LEU B O 1
ATOM 1904 N N . PRO D 2 12 ? 26.794 0.541 110.772 1.00 33.27 133 PRO B N 1
ATOM 1905 C CA . PRO D 2 12 ? 28.224 0.442 111.061 1.00 32.80 133 PRO B CA 1
ATOM 1906 C C . PRO D 2 12 ? 28.932 0.053 109.758 1.00 34.40 133 PRO B C 1
ATOM 1907 O O . PRO D 2 12 ? 28.377 -0.681 108.946 1.00 33.98 133 PRO B O 1
ATOM 1911 N N . GLN D 2 13 ? 30.145 0.556 109.554 1.00 37.20 134 GLN B N 1
ATOM 1912 C CA . GLN D 2 13 ? 30.886 0.269 108.330 1.00 39.76 134 GLN B CA 1
ATOM 1913 C C . GLN D 2 13 ? 31.059 -1.221 108.033 1.00 39.78 134 GLN B C 1
ATOM 1914 O O . GLN D 2 13 ? 31.120 -1.622 106.866 1.00 37.13 134 GLN B O 1
ATOM 1920 N N . ASP D 2 14 ? 31.134 -2.042 109.073 1.00 39.68 135 ASP B N 1
ATOM 1921 C CA . ASP D 2 14 ? 31.309 -3.478 108.867 1.00 42.36 135 ASP B CA 1
ATOM 1922 C C . ASP D 2 14 ? 30.004 -4.273 108.818 1.00 40.71 135 ASP B C 1
ATOM 1923 O O . ASP D 2 14 ? 29.968 -5.451 109.170 1.00 42.05 135 ASP B O 1
ATOM 1928 N N . MET D 2 15 ? 28.927 -3.632 108.383 1.00 38.88 136 MET B N 1
ATOM 1929 C CA . MET D 2 15 ? 27.653 -4.317 108.278 1.00 35.84 136 MET B CA 1
ATOM 1930 C C . MET D 2 15 ? 27.632 -4.954 106.908 1.00 34.90 136 MET B C 1
ATOM 1931 O O . MET D 2 15 ? 27.978 -4.306 105.929 1.00 34.70 136 MET B O 1
ATOM 1936 N N . THR D 2 16 ? 27.217 -6.214 106.842 1.00 33.60 137 THR B N 1
ATOM 1937 C CA . THR D 2 16 ? 27.163 -6.953 105.583 1.00 31.78 137 THR B CA 1
ATOM 1938 C C . THR D 2 16 ? 25.733 -7.036 105.092 1.00 32.36 137 THR B C 1
ATOM 1939 O O . THR D 2 16 ? 24.802 -6.928 105.884 1.00 36.21 137 THR B O 1
ATOM 1943 N N . ASP D 2 17 ? 25.538 -7.240 103.789 1.00 31.03 138 ASP B N 1
ATOM 1944 C CA . ASP D 2 17 ? 24.175 -7.341 103.281 1.00 29.74 138 ASP B CA 1
ATOM 1945 C C . ASP D 2 17 ? 23.484 -8.480 103.996 1.00 31.82 138 ASP B C 1
ATOM 1946 O O . ASP D 2 17 ? 22.283 -8.429 104.250 1.00 32.03 138 ASP B O 1
ATOM 1951 N N . ARG D 2 18 ? 24.255 -9.510 104.332 1.00 33.60 139 ARG B N 1
ATOM 1952 C CA . ARG D 2 18 ? 23.718 -10.665 105.041 1.00 33.92 139 ARG B CA 1
ATOM 1953 C C . ARG D 2 18 ? 23.035 -10.203 106.323 1.00 32.56 139 ARG B C 1
ATOM 1954 O O . ARG D 2 18 ? 21.985 -10.726 106.683 1.00 33.54 139 ARG B O 1
ATOM 1962 N N . GLU D 2 19 ? 23.632 -9.225 106.999 1.00 28.93 140 GLU B N 1
ATOM 1963 C CA . GLU D 2 19 ? 23.088 -8.673 108.236 1.00 28.86 140 GLU B CA 1
ATOM 1964 C C . GLU D 2 19 ? 21.851 -7.811 108.022 1.00 28.95 140 GLU B C 1
ATOM 1965 O O . GLU D 2 19 ? 20.844 -7.952 108.724 1.00 28.02 140 GLU B O 1
ATOM 1971 N N . LEU D 2 20 ? 21.952 -6.881 107.081 1.00 28.61 141 LEU B N 1
ATOM 1972 C CA . LEU D 2 20 ? 20.823 -6.019 106.782 1.00 30.33 141 LEU B CA 1
ATOM 1973 C C . LEU D 2 20 ? 19.604 -6.901 106.552 1.00 30.56 141 LEU B C 1
ATOM 1974 O O . LEU D 2 20 ? 18.549 -6.675 107.146 1.00 33.15 141 LEU B O 1
ATOM 1979 N N . TYR D 2 21 ? 19.773 -7.916 105.714 1.00 29.03 142 TYR B N 1
ATOM 1980 C CA . TYR D 2 21 ? 18.699 -8.832 105.376 1.00 29.80 142 TYR B CA 1
ATOM 1981 C C . TYR D 2 21 ? 18.037 -9.473 106.596 1.00 29.98 142 TYR B C 1
ATOM 1982 O O . TYR D 2 21 ? 16.858 -9.240 106.873 1.00 29.42 142 TYR B O 1
ATOM 1991 N N . ALA D 2 22 ? 18.801 -10.282 107.315 1.00 31.17 143 ALA B N 1
ATOM 1992 C CA . ALA D 2 22 ? 18.301 -10.964 108.496 1.00 32.38 143 ALA B CA 1
ATOM 1993 C C . ALA D 2 22 ? 17.521 -10.001 109.382 1.00 33.65 143 ALA B C 1
ATOM 1994 O O . ALA D 2 22 ? 16.449 -10.328 109.914 1.00 34.44 143 ALA B O 1
ATOM 1996 N N . LEU D 2 23 ? 18.076 -8.809 109.541 1.00 33.08 144 LEU B N 1
ATOM 1997 C CA . LEU D 2 23 ? 17.464 -7.796 110.373 1.00 33.38 144 LEU B CA 1
ATOM 1998 C C . LEU D 2 23 ? 16.126 -7.296 109.867 1.00 32.53 144 LEU B C 1
ATOM 1999 O O . LEU D 2 23 ? 15.141 -7.302 110.599 1.00 33.49 144 LEU B O 1
ATOM 2004 N N . PHE D 2 24 ? 16.084 -6.864 108.617 1.00 31.78 145 PHE B N 1
ATOM 2005 C CA . PHE D 2 24 ? 14.845 -6.337 108.075 1.00 32.74 145 PHE B CA 1
ATOM 2006 C C . PHE D 2 24 ? 13.896 -7.416 107.580 1.00 33.54 145 PHE B C 1
ATOM 2007 O O . PHE D 2 24 ? 12.682 -7.208 107.541 1.00 33.99 145 PHE B O 1
ATOM 2015 N N . ARG D 2 25 ? 14.436 -8.570 107.210 1.00 34.91 146 ARG B N 1
ATOM 2016 C CA . ARG D 2 25 ? 13.588 -9.647 106.730 1.00 34.18 146 ARG B CA 1
ATOM 2017 C C . ARG D 2 25 ? 12.653 -10.080 107.850 1.00 33.43 146 ARG B C 1
ATOM 2018 O O . ARG D 2 25 ? 11.513 -10.464 107.596 1.00 34.41 146 ARG B O 1
ATOM 2026 N N . ALA D 2 26 ? 13.129 -9.976 109.092 1.00 33.93 147 ALA B N 1
ATOM 2027 C CA . ALA D 2 26 ? 12.342 -10.360 110.269 1.00 33.56 147 ALA B CA 1
ATOM 2028 C C . ALA D 2 26 ? 10.998 -9.642 110.377 1.00 34.56 147 ALA B C 1
ATOM 2029 O O . ALA D 2 26 ? 10.133 -10.048 111.152 1.00 35.92 147 ALA B O 1
ATOM 2031 N N . ILE D 2 27 ? 10.828 -8.586 109.588 1.00 34.89 148 ILE B N 1
ATOM 2032 C CA . ILE D 2 27 ? 9.592 -7.814 109.575 1.00 34.73 148 ILE B CA 1
ATOM 2033 C C . ILE D 2 27 ? 8.637 -8.400 108.537 1.00 33.47 148 ILE B C 1
ATOM 2034 O O . ILE D 2 27 ? 7.474 -8.690 108.828 1.00 35.42 148 ILE B O 1
ATOM 2039 N N . GLY D 2 28 ? 9.140 -8.560 107.322 1.00 31.47 149 GLY B N 1
ATOM 2040 C CA . GLY D 2 28 ? 8.329 -9.100 106.254 1.00 30.83 149 GLY B CA 1
ATOM 2041 C C . GLY D 2 28 ? 9.228 -9.359 105.069 1.00 32.32 149 GLY B C 1
ATOM 2042 O O . GLY D 2 28 ? 10.402 -8.990 105.103 1.00 31.01 149 GLY B O 1
ATOM 2043 N N . PRO D 2 29 ? 8.719 -9.994 104.003 1.00 34.04 150 PRO B N 1
ATOM 2044 C CA . PRO D 2 29 ? 9.575 -10.261 102.845 1.00 36.49 150 PRO B CA 1
ATOM 2045 C C . PRO D 2 29 ? 10.223 -9.006 102.265 1.00 38.99 150 PRO B C 1
ATOM 2046 O O . PRO D 2 29 ? 9.566 -7.985 102.066 1.00 39.91 150 PRO B O 1
ATOM 2050 N N . ILE D 2 30 ? 11.518 -9.110 101.998 1.00 39.74 151 ILE B N 1
ATOM 2051 C CA . ILE D 2 30 ? 12.305 -8.018 101.442 1.00 41.42 151 ILE B CA 1
ATOM 2052 C C . ILE D 2 30 ? 12.393 -8.176 99.929 1.00 42.24 151 ILE B C 1
ATOM 2053 O O . ILE D 2 30 ? 12.629 -9.274 99.432 1.00 44.06 151 ILE B O 1
ATOM 2058 N N . ASN D 2 31 ? 12.201 -7.090 99.195 1.00 41.29 152 ASN B N 1
ATOM 2059 C CA . ASN D 2 31 ? 12.313 -7.171 97.760 1.00 41.41 152 ASN B CA 1
ATOM 2060 C C . ASN D 2 31 ? 13.772 -6.962 97.410 1.00 41.79 152 ASN B C 1
ATOM 2061 O O . ASN D 2 31 ? 14.352 -7.739 96.658 1.00 42.63 152 ASN B O 1
ATOM 2066 N N . THR D 2 32 ? 14.368 -5.918 97.973 1.00 40.12 153 THR B N 1
ATOM 2067 C CA . THR D 2 32 ? 15.767 -5.632 97.727 1.00 37.11 153 THR B CA 1
ATOM 2068 C C . THR D 2 32 ? 16.446 -5.027 98.956 1.00 37.22 153 THR B C 1
ATOM 2069 O O . THR D 2 32 ? 15.778 -4.500 99.851 1.00 37.66 153 THR B O 1
ATOM 2073 N N . CYS D 2 33 ? 17.777 -5.109 98.990 1.00 35.30 154 CYS B N 1
ATOM 2074 C CA . CYS D 2 33 ? 18.577 -4.566 100.083 1.00 31.53 154 CYS B CA 1
ATOM 2075 C C . CYS D 2 33 ? 19.985 -4.229 99.587 1.00 34.71 154 CYS B C 1
ATOM 2076 O O . CYS D 2 33 ? 20.833 -5.116 99.369 1.00 33.98 154 CYS B O 1
ATOM 2079 N N . ARG D 2 34 ? 20.225 -2.931 99.395 1.00 35.37 155 ARG B N 1
ATOM 2080 C CA . ARG D 2 34 ? 21.516 -2.419 98.902 1.00 36.81 155 ARG B CA 1
ATOM 2081 C C . ARG D 2 34 ? 22.206 -1.564 99.938 1.00 35.77 155 ARG B C 1
ATOM 2082 O O . ARG D 2 34 ? 21.576 -0.722 100.541 1.00 36.90 155 ARG B O 1
ATOM 2090 N N . ILE D 2 35 ? 23.507 -1.750 100.125 1.00 34.91 156 ILE B N 1
ATOM 2091 C CA . ILE D 2 35 ? 24.215 -0.985 101.139 1.00 35.53 156 ILE B CA 1
ATOM 2092 C C . ILE D 2 35 ? 24.883 0.313 100.659 1.00 38.35 156 ILE B C 1
ATOM 2093 O O . ILE D 2 35 ? 25.385 1.100 101.460 1.00 42.49 156 ILE B O 1
ATOM 2098 N N . MET D 2 36 ? 24.871 0.574 99.361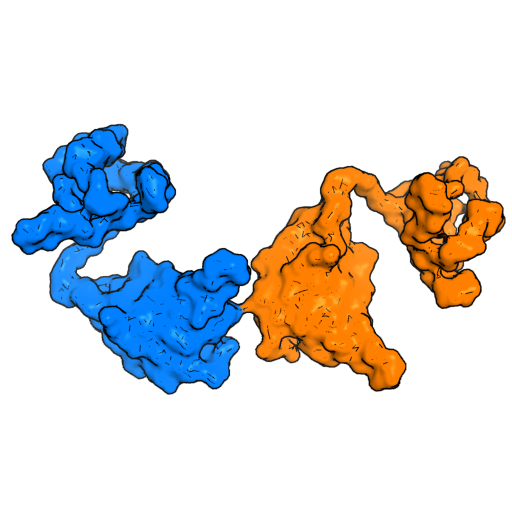 1.00 36.76 157 MET B N 1
ATOM 2099 C CA . MET D 2 36 ? 25.444 1.832 98.886 1.00 35.96 157 MET B CA 1
ATOM 2100 C C . MET D 2 36 ? 26.869 2.015 99.338 1.00 36.82 157 MET B C 1
ATOM 2101 O O . MET D 2 36 ? 27.115 2.585 100.395 1.00 36.15 157 MET B O 1
ATOM 2106 N N . ARG D 2 37 ? 27.806 1.533 98.538 1.00 40.84 158 ARG B N 1
ATOM 2107 C CA . ARG D 2 37 ? 29.215 1.671 98.859 1.00 47.49 158 ARG B CA 1
ATOM 2108 C C . ARG D 2 37 ? 29.834 2.322 97.644 1.00 50.22 158 ARG B C 1
ATOM 2109 O O . ARG D 2 37 ? 29.225 2.333 96.572 1.00 50.34 158 ARG B O 1
ATOM 2117 N N . ASP D 2 38 ? 31.023 2.880 97.803 1.00 55.20 159 ASP B N 1
ATOM 2118 C CA . ASP D 2 38 ? 31.679 3.491 96.665 1.00 61.65 159 ASP B CA 1
ATOM 2119 C C . ASP D 2 38 ? 32.221 2.334 95.842 1.00 65.03 159 ASP B C 1
ATOM 2120 O O . ASP D 2 38 ? 33.115 1.616 96.299 1.00 66.18 159 ASP B O 1
ATOM 2125 N N . TYR D 2 39 ? 31.674 2.122 94.647 1.00 69.85 160 TYR B N 1
ATOM 2126 C CA . TYR D 2 39 ? 32.171 1.029 93.821 1.00 75.18 160 TYR B CA 1
ATOM 2127 C C . TYR D 2 39 ? 33.677 1.245 93.711 1.00 76.49 160 TYR B C 1
ATOM 2128 O O . TYR D 2 39 ? 34.180 2.292 94.127 1.00 76.56 160 TYR B O 1
ATOM 2137 N N . LYS D 2 40 ? 34.391 0.266 93.163 1.00 75.90 161 LYS B N 1
ATOM 2138 C CA . LYS D 2 40 ? 35.851 0.352 93.031 1.00 75.65 161 LYS B CA 1
ATOM 2139 C C . LYS D 2 40 ? 36.506 -0.069 94.350 1.00 73.98 161 LYS B C 1
ATOM 2140 O O . LYS D 2 40 ? 37.006 -1.191 94.471 1.00 75.64 161 LYS B O 1
ATOM 2146 N N . THR D 2 41 ? 36.502 0.833 95.332 1.00 69.96 162 THR B N 1
ATOM 2147 C CA . THR D 2 41 ? 37.098 0.550 96.641 1.00 65.57 162 THR B CA 1
ATOM 2148 C C . THR D 2 41 ? 36.200 -0.356 97.492 1.00 64.76 162 THR B C 1
ATOM 2149 O O . THR D 2 41 ? 36.658 -1.372 98.018 1.00 64.06 162 THR B O 1
ATOM 2153 N N . GLY D 2 42 ? 34.932 0.023 97.640 1.00 62.85 163 GLY B N 1
ATOM 2154 C CA . GLY D 2 42 ? 34.007 -0.794 98.402 1.00 59.92 163 GLY B CA 1
ATOM 2155 C C . GLY D 2 42 ? 33.568 -0.285 99.754 1.00 58.81 163 GLY B C 1
ATOM 2156 O O . GLY D 2 42 ? 32.675 -0.878 100.349 1.00 57.68 163 GLY B O 1
ATOM 2157 N N . TYR D 2 43 ? 34.173 0.792 100.249 1.00 58.79 164 TYR B N 1
ATOM 2158 C CA . TYR D 2 43 ? 33.789 1.319 101.558 1.00 57.93 164 TYR B CA 1
ATOM 2159 C C . TYR D 2 43 ? 32.331 1.800 101.594 1.00 54.17 164 TYR B C 1
ATOM 2160 O O . TYR D 2 43 ? 31.889 2.577 100.733 1.00 52.92 164 TYR B O 1
ATOM 2169 N N . SER D 2 44 ? 31.595 1.319 102.591 1.00 49.91 165 SER B N 1
ATOM 2170 C CA . SER D 2 44 ? 30.194 1.664 102.768 1.00 44.86 165 SER B CA 1
ATOM 2171 C C . SER D 2 44 ? 30.006 3.160 102.932 1.00 43.61 165 SER B C 1
ATOM 2172 O O . SER D 2 44 ? 30.813 3.834 103.569 1.00 43.75 165 SER B O 1
ATOM 2175 N N . TYR D 2 45 ? 28.934 3.684 102.349 1.00 40.73 166 TYR B N 1
ATOM 2176 C CA . TYR D 2 45 ? 28.643 5.103 102.476 1.00 36.71 166 TYR B CA 1
ATOM 2177 C C . TYR D 2 45 ? 27.864 5.298 103.768 1.00 34.40 166 TYR B C 1
ATOM 2178 O O . TYR D 2 45 ? 27.490 6.416 104.119 1.00 36.82 166 TYR B O 1
ATOM 2187 N N . GLY D 2 46 ? 27.604 4.197 104.463 1.00 31.07 167 GLY B N 1
ATOM 2188 C CA . GLY D 2 46 ? 26.918 4.276 105.734 1.00 27.38 167 GLY B CA 1
ATOM 2189 C C . GLY D 2 46 ? 25.411 4.267 105.712 1.00 25.95 167 GLY B C 1
ATOM 2190 O O . GLY D 2 46 ? 24.781 4.477 106.745 1.00 26.80 167 GLY B O 1
ATOM 2191 N N . TYR D 2 47 ? 24.812 4.033 104.553 1.00 24.49 168 TYR B N 1
ATOM 2192 C CA . TYR D 2 47 ? 23.360 3.992 104.489 1.00 24.25 168 TYR B CA 1
ATOM 2193 C C . TYR D 2 47 ? 22.902 2.963 103.475 1.00 22.77 168 TYR B C 1
ATOM 2194 O O . TYR D 2 47 ? 23.713 2.442 102.725 1.00 20.90 168 TYR B O 1
ATOM 2203 N N . ALA D 2 48 ? 21.607 2.669 103.457 1.00 24.47 169 ALA B N 1
ATOM 2204 C CA . ALA D 2 48 ? 21.073 1.669 102.535 1.00 23.43 169 ALA B CA 1
ATOM 2205 C C . ALA D 2 48 ? 19.601 1.847 102.268 1.00 22.76 169 ALA B C 1
ATOM 2206 O O . ALA D 2 48 ? 18.909 2.555 103.009 1.00 24.21 169 ALA B O 1
ATOM 2208 N N . PHE D 2 49 ? 19.125 1.191 101.217 1.00 24.48 170 PHE B N 1
ATOM 2209 C CA . PHE D 2 49 ? 17.708 1.232 100.868 1.00 26.04 170 PHE B CA 1
ATOM 2210 C C . PHE D 2 49 ? 17.140 -0.165 101.027 1.00 26.92 170 PHE B C 1
ATOM 2211 O O . PHE D 2 49 ? 17.795 -1.155 100.696 1.00 28.13 170 PHE B O 1
ATOM 2219 N N . VAL D 2 50 ? 15.923 -0.249 101.531 1.00 27.01 171 VAL B N 1
ATOM 2220 C CA . VAL D 2 50 ? 15.302 -1.537 101.719 1.00 27.63 171 VAL B CA 1
ATOM 2221 C C . VAL D 2 50 ? 13.895 -1.496 101.163 1.00 30.19 171 VAL B C 1
ATOM 2222 O O . VAL D 2 50 ? 13.011 -0.867 101.729 1.00 31.45 171 VAL B O 1
ATOM 2226 N N . ASP D 2 51 ? 13.705 -2.166 100.034 1.00 31.23 172 ASP B N 1
ATOM 2227 C CA . ASP D 2 51 ? 12.410 -2.215 99.380 1.00 33.34 172 ASP B CA 1
ATOM 2228 C C . ASP D 2 51 ? 11.597 -3.425 99.832 1.00 35.00 172 ASP B C 1
ATOM 2229 O O . ASP D 2 51 ? 11.863 -4.543 99.414 1.00 36.73 172 ASP B O 1
ATOM 2234 N N . PHE D 2 52 ? 10.613 -3.196 100.697 1.00 36.63 173 PHE B N 1
ATOM 2235 C CA . PHE D 2 52 ? 9.754 -4.266 101.190 1.00 37.45 173 PHE B CA 1
ATOM 2236 C C . PHE D 2 52 ? 8.729 -4.608 100.110 1.00 41.09 173 PHE B C 1
ATOM 2237 O O . PHE D 2 52 ? 8.599 -3.898 99.111 1.00 40.61 173 PHE B O 1
ATOM 2245 N N . THR D 2 53 ? 7.991 -5.690 100.318 1.00 45.80 174 THR B N 1
ATOM 2246 C CA . THR D 2 53 ? 6.992 -6.109 99.345 1.00 47.88 174 THR B CA 1
ATOM 2247 C C . THR D 2 53 ? 5.636 -5.498 99.656 1.00 49.45 174 THR B C 1
ATOM 2248 O O . THR D 2 53 ? 4.844 -5.253 98.748 1.00 48.74 174 THR B O 1
ATOM 2252 N N . SER D 2 54 ? 5.371 -5.247 100.938 1.00 53.01 175 SER B N 1
ATOM 2253 C CA . SER D 2 54 ? 4.095 -4.671 101.362 1.00 56.49 175 SER B CA 1
ATOM 2254 C C . SER D 2 54 ? 4.227 -3.366 102.147 1.00 59.50 175 SER B C 1
ATOM 2255 O O . SER D 2 54 ? 5.017 -3.258 103.094 1.00 59.54 175 SER B O 1
ATOM 2258 N N . GLU D 2 55 ? 3.425 -2.384 101.742 1.00 61.93 176 GLU B N 1
ATOM 2259 C CA . GLU D 2 55 ? 3.392 -1.064 102.365 1.00 63.53 176 GLU B CA 1
ATOM 2260 C C . GLU D 2 55 ? 3.243 -1.149 103.886 1.00 63.63 176 GLU B C 1
ATOM 2261 O O . GLU D 2 55 ? 3.662 -0.246 104.616 1.00 64.23 176 GLU B O 1
ATOM 2267 N N . MET D 2 56 ? 2.636 -2.231 104.357 1.00 62.91 177 MET B N 1
ATOM 2268 C CA . MET D 2 56 ? 2.416 -2.416 105.784 1.00 62.56 177 MET B CA 1
ATOM 2269 C C . MET D 2 56 ? 3.672 -2.901 106.486 1.00 59.03 177 MET B C 1
ATOM 2270 O O . MET D 2 56 ? 3.954 -2.499 107.606 1.00 57.74 177 MET B O 1
ATOM 2275 N N . ASP D 2 57 ? 4.416 -3.772 105.816 1.00 56.14 178 ASP B N 1
ATOM 2276 C CA . ASP D 2 57 ? 5.656 -4.311 106.361 1.00 52.47 178 ASP B CA 1
ATOM 2277 C C . ASP D 2 57 ? 6.657 -3.183 106.485 1.00 50.14 178 ASP B C 1
ATOM 2278 O O . ASP D 2 57 ? 7.393 -3.079 107.467 1.00 48.60 178 ASP B O 1
ATOM 2283 N N . SER D 2 58 ? 6.687 -2.343 105.457 1.00 49.68 179 SER B N 1
ATOM 2284 C CA . SER D 2 58 ? 7.582 -1.201 105.418 1.00 48.37 179 SER B CA 1
ATOM 2285 C C . SER D 2 58 ? 7.332 -0.346 106.645 1.00 48.13 179 SER B C 1
ATOM 2286 O O . SER D 2 58 ? 8.225 -0.099 107.447 1.00 48.67 179 SER B O 1
ATOM 2289 N N . GLN D 2 59 ? 6.090 0.094 106.782 1.00 48.80 180 GLN B N 1
ATOM 2290 C CA . GLN D 2 59 ? 5.671 0.921 107.903 1.00 46.88 180 GLN B CA 1
ATOM 2291 C C . GLN D 2 59 ? 6.162 0.354 109.228 1.00 44.25 180 GLN B C 1
ATOM 2292 O O . GLN D 2 59 ? 6.804 1.051 110.022 1.00 42.27 180 GLN B O 1
ATOM 2298 N N . ARG D 2 60 ? 5.848 -0.918 109.457 1.00 42.88 181 ARG B N 1
ATOM 2299 C CA . ARG D 2 60 ? 6.228 -1.609 110.683 1.00 43.13 181 ARG B CA 1
ATOM 2300 C C . ARG D 2 60 ? 7.735 -1.652 110.923 1.00 43.22 181 ARG B C 1
ATOM 2301 O O . ARG D 2 60 ? 8.183 -1.658 112.076 1.00 40.69 181 ARG B O 1
ATOM 2309 N N . ALA D 2 61 ? 8.519 -1.708 109.844 1.00 40.54 182 ALA B N 1
ATOM 2310 C CA . ALA D 2 61 ? 9.971 -1.738 109.988 1.00 39.36 182 ALA B CA 1
ATOM 2311 C C . ALA D 2 61 ? 10.359 -0.454 110.710 1.00 38.82 182 ALA B C 1
ATOM 2312 O O . ALA D 2 61 ? 11.074 -0.463 111.710 1.00 36.90 182 ALA B O 1
ATOM 2314 N N . ILE D 2 62 ? 9.848 0.658 110.199 1.00 38.60 183 ILE B N 1
ATOM 2315 C CA . ILE D 2 62 ? 10.115 1.949 110.775 1.00 37.73 183 ILE B CA 1
ATOM 2316 C C . ILE D 2 62 ? 9.827 1.934 112.254 1.00 37.65 183 ILE B C 1
ATOM 2317 O O . ILE D 2 62 ? 10.680 2.270 113.071 1.00 38.46 183 ILE B O 1
ATOM 2322 N N . LYS D 2 63 ? 8.616 1.537 112.606 1.00 40.02 184 LYS B N 1
ATOM 2323 C CA . LYS D 2 63 ? 8.235 1.536 114.007 1.00 43.27 184 LYS B CA 1
ATOM 2324 C C . LYS D 2 63 ? 9.078 0.650 114.920 1.00 43.84 184 LYS B C 1
ATOM 2325 O O . LYS D 2 63 ? 9.261 0.965 116.088 1.00 45.47 184 LYS B O 1
ATOM 2331 N N . VAL D 2 64 ? 9.622 -0.434 114.385 1.00 42.64 185 VAL B N 1
ATOM 2332 C CA . VAL D 2 64 ? 10.403 -1.356 115.194 1.00 39.20 185 VAL B CA 1
ATOM 2333 C C . VAL D 2 64 ? 11.910 -1.210 115.096 1.00 37.16 185 VAL B C 1
ATOM 2334 O O . VAL D 2 64 ? 12.615 -1.308 116.097 1.00 38.81 185 VAL B O 1
ATOM 2338 N N . LEU D 2 65 ? 12.410 -0.981 113.892 1.00 35.10 186 LEU B N 1
ATOM 2339 C CA . LEU D 2 65 ? 13.840 -0.867 113.695 1.00 33.26 186 LEU B CA 1
ATOM 2340 C C . LEU D 2 65 ? 14.410 0.522 113.893 1.00 32.14 186 LEU B C 1
ATOM 2341 O O . LEU D 2 65 ? 15.600 0.675 114.138 1.00 32.90 186 LEU B O 1
ATOM 2346 N N . ASN D 2 66 ? 13.577 1.545 113.783 1.00 31.38 187 ASN B N 1
ATOM 2347 C CA . ASN D 2 66 ? 14.111 2.888 113.941 1.00 32.57 187 ASN B CA 1
ATOM 2348 C C . ASN D 2 66 ? 14.713 3.120 115.308 1.00 32.50 187 ASN B C 1
ATOM 2349 O O . ASN D 2 66 ? 14.059 2.955 116.329 1.00 33.44 187 ASN B O 1
ATOM 2354 N N . GLY D 2 67 ? 15.975 3.508 115.326 1.00 32.28 188 GLY B N 1
ATOM 2355 C CA . GLY D 2 67 ? 16.614 3.789 116.588 1.00 34.74 188 GLY B CA 1
ATOM 2356 C C . GLY D 2 67 ? 17.257 2.618 117.285 1.00 37.35 188 GLY B C 1
ATOM 2357 O O . GLY D 2 67 ? 17.928 2.816 118.302 1.00 38.09 188 GLY B O 1
ATOM 2358 N N . ILE D 2 68 ? 17.071 1.401 116.783 1.00 38.94 189 ILE B N 1
ATOM 2359 C CA . ILE D 2 68 ? 17.713 0.280 117.461 1.00 39.01 189 ILE B CA 1
ATOM 2360 C C . ILE D 2 68 ? 19.208 0.386 117.287 1.00 39.49 189 ILE B C 1
ATOM 2361 O O . ILE D 2 68 ? 19.705 0.806 116.236 1.00 38.86 189 ILE B O 1
ATOM 2366 N N . THR D 2 69 ? 19.925 0.009 118.335 1.00 40.49 190 THR B N 1
ATOM 2367 C CA . THR D 2 69 ? 21.368 0.067 118.301 1.00 41.26 190 THR B CA 1
ATOM 2368 C C . THR D 2 69 ? 21.947 -1.189 117.708 1.00 41.06 190 THR B C 1
ATOM 2369 O O . THR D 2 69 ? 21.493 -2.300 117.985 1.00 39.73 190 THR B O 1
ATOM 2373 N N . VAL D 2 70 ? 22.946 -0.992 116.868 1.00 41.71 191 VAL B N 1
ATOM 2374 C CA . VAL D 2 70 ? 23.654 -2.083 116.232 1.00 41.53 191 VAL B CA 1
ATOM 2375 C C . VAL D 2 70 ? 25.099 -1.749 116.508 1.00 44.38 191 VAL B C 1
ATOM 2376 O O . VAL D 2 70 ? 25.619 -0.741 116.016 1.00 45.41 191 VAL B O 1
ATOM 2380 N N . ARG D 2 71 ? 25.746 -2.577 117.317 1.00 44.68 192 ARG B N 1
ATOM 2381 C CA . ARG D 2 71 ? 27.134 -2.329 117.662 1.00 44.42 192 ARG B CA 1
ATOM 2382 C C . ARG D 2 71 ? 27.307 -0.905 118.214 1.00 44.47 192 ARG B C 1
ATOM 2383 O O . ARG D 2 71 ? 26.819 -0.588 119.294 1.00 45.10 192 ARG B O 1
ATOM 2391 N N . ASN D 2 72 ? 27.972 -0.045 117.453 1.00 45.40 193 ASN B N 1
ATOM 2392 C CA . ASN D 2 72 ? 28.244 1.324 117.889 1.00 47.17 193 ASN B CA 1
ATOM 2393 C C . ASN D 2 72 ? 27.213 2.383 117.515 1.00 47.59 193 ASN B C 1
ATOM 2394 O O . ASN D 2 72 ? 27.095 3.406 118.198 1.00 49.29 193 ASN B O 1
ATOM 2399 N N . LYS D 2 73 ? 26.473 2.147 116.435 1.00 47.41 194 LYS B N 1
ATOM 2400 C CA . LYS D 2 73 ? 25.488 3.111 115.969 1.00 43.22 194 LYS B CA 1
ATOM 2401 C C . LYS D 2 73 ? 24.046 2.770 116.326 1.00 43.04 194 LYS B C 1
ATOM 2402 O O . LYS D 2 73 ? 23.742 1.676 116.794 1.00 43.57 194 LYS B O 1
ATOM 2408 N N . ARG D 2 74 ? 23.171 3.745 116.117 1.00 42.23 195 ARG B N 1
ATOM 2409 C CA . ARG D 2 74 ? 21.741 3.597 116.344 1.00 41.69 195 ARG B CA 1
ATOM 2410 C C . ARG D 2 74 ? 21.179 3.827 114.948 1.00 39.63 195 ARG B C 1
ATOM 2411 O O . ARG D 2 74 ? 21.409 4.876 114.332 1.00 40.29 195 ARG B O 1
ATOM 2419 N N . LEU D 2 75 ? 20.461 2.843 114.434 1.00 37.40 196 LEU B N 1
ATOM 2420 C CA . LEU D 2 75 ? 19.883 2.954 113.106 1.00 33.86 196 LEU B CA 1
ATOM 2421 C C . LEU D 2 75 ? 18.801 4.027 113.025 1.00 33.29 196 LEU B C 1
ATOM 2422 O O . LEU D 2 75 ? 18.150 4.346 114.002 1.00 35.08 196 LEU B O 1
ATOM 2427 N N . LYS D 2 76 ? 18.607 4.576 111.836 1.00 31.75 197 LYS B N 1
ATOM 2428 C CA . LYS D 2 76 ? 17.574 5.566 111.623 1.00 32.15 197 LYS B CA 1
ATOM 2429 C C . LYS D 2 76 ? 16.874 5.097 110.357 1.00 33.21 197 LYS B C 1
ATOM 2430 O O . LYS D 2 76 ? 17.421 5.194 109.257 1.00 33.74 197 LYS B O 1
ATOM 2436 N N . VAL D 2 77 ? 15.668 4.562 110.528 1.00 31.59 198 VAL B N 1
ATOM 2437 C CA . VAL D 2 77 ? 14.885 4.038 109.417 1.00 30.81 198 VAL B CA 1
ATOM 2438 C C . VAL D 2 77 ? 13.749 5.006 109.070 1.00 32.18 198 VAL B C 1
ATOM 2439 O O . VAL D 2 77 ? 13.030 5.462 109.952 1.00 33.70 198 VAL B O 1
ATOM 2443 N N . SER D 2 78 ? 13.590 5.330 107.789 1.00 32.06 199 SER B N 1
ATOM 2444 C CA . SER D 2 78 ? 12.544 6.256 107.378 1.00 29.46 199 SER B CA 1
ATOM 2445 C C . SER D 2 78 ? 12.193 6.015 105.922 1.00 29.54 199 SER B C 1
ATOM 2446 O O . SER D 2 78 ? 12.928 5.331 105.218 1.00 30.39 199 SER B O 1
ATOM 2449 N N . TYR D 2 79 ? 11.074 6.570 105.471 1.00 31.02 200 TYR B N 1
ATOM 2450 C CA . TYR D 2 79 ? 10.671 6.388 104.085 1.00 31.72 200 TYR B CA 1
ATOM 2451 C C . TYR D 2 79 ? 11.615 7.138 103.165 1.00 30.50 200 TYR B C 1
ATOM 2452 O O . TYR D 2 79 ? 12.001 8.275 103.454 1.00 29.61 200 TYR B O 1
ATOM 2461 N N . ALA D 2 80 ? 11.986 6.504 102.062 1.00 30.86 201 ALA B N 1
ATOM 2462 C CA . ALA D 2 80 ? 12.871 7.129 101.102 1.00 33.19 201 ALA B CA 1
ATOM 2463 C C . ALA D 2 80 ? 12.089 8.198 100.376 1.00 35.41 201 ALA B C 1
ATOM 2464 O O . ALA D 2 80 ? 10.912 8.012 100.043 1.00 38.10 201 ALA B O 1
ATOM 2466 N N . ARG D 2 81 ? 12.740 9.332 100.136 1.00 37.16 202 ARG B N 1
ATOM 2467 C CA . ARG D 2 81 ? 12.082 10.393 99.411 1.00 37.34 202 ARG B CA 1
ATOM 2468 C C . ARG D 2 81 ? 12.482 10.163 97.975 1.00 38.45 202 ARG B C 1
ATOM 2469 O O . ARG D 2 81 ? 13.581 9.678 97.705 1.00 38.67 202 ARG B O 1
ATOM 2477 N N . PRO D 2 82 ? 11.588 10.466 97.034 1.00 39.73 203 PRO B N 1
ATOM 2478 C CA . PRO D 2 82 ? 11.917 10.268 95.621 1.00 40.48 203 PRO B CA 1
ATOM 2479 C C . PRO D 2 82 ? 13.230 10.977 95.285 1.00 41.23 203 PRO B C 1
ATOM 2480 O O . PRO D 2 82 ? 13.448 12.131 95.674 1.00 41.69 203 PRO B O 1
ATOM 2484 N N . GLY D 2 83 ? 14.111 10.280 94.570 1.00 39.73 204 GLY B N 1
ATOM 2485 C CA . GLY D 2 83 ? 15.390 10.870 94.212 1.00 38.50 204 GLY B CA 1
ATOM 2486 C C . GLY D 2 83 ? 15.259 12.051 93.265 1.00 37.83 204 GLY B C 1
ATOM 2487 O O . GLY D 2 83 ? 14.195 12.649 93.146 1.00 39.90 204 GLY B O 1
ATOM 2488 N N . GLY D 2 84 ? 16.345 12.402 92.589 1.00 36.94 205 GLY B N 1
ATOM 2489 C CA . GLY D 2 84 ? 16.286 13.504 91.652 1.00 35.46 205 GLY B CA 1
ATOM 2490 C C . GLY D 2 84 ? 17.266 14.629 91.895 1.00 34.82 205 GLY B C 1
ATOM 2491 O O . GLY D 2 84 ? 18.079 14.587 92.815 1.00 36.72 205 GLY B O 1
ATOM 2492 N N . GLU D 2 85 ? 17.194 15.646 91.041 1.00 32.94 206 GLU B N 1
ATOM 2493 C CA . GLU D 2 85 ? 18.066 16.796 91.167 1.00 31.79 206 GLU B CA 1
ATOM 2494 C C . GLU D 2 85 ? 17.500 17.670 92.289 1.00 30.73 206 GLU B C 1
ATOM 2495 O O . GLU D 2 85 ? 18.228 18.435 92.914 1.00 31.65 206 GLU B O 1
ATOM 2501 N N . SER D 2 86 ? 16.209 17.533 92.557 1.00 29.77 207 SER B N 1
ATOM 2502 C CA . SER D 2 86 ? 15.564 18.328 93.597 1.00 31.22 207 SER B CA 1
ATOM 2503 C C . SER D 2 86 ? 16.062 18.063 95.018 1.00 30.69 207 SER B C 1
ATOM 2504 O O . SER D 2 86 ? 15.971 18.933 95.878 1.00 31.03 207 SER B O 1
ATOM 2507 N N . ILE D 2 87 ? 16.569 16.863 95.262 1.00 30.32 208 ILE B N 1
ATOM 2508 C CA . ILE D 2 87 ? 17.084 16.481 96.571 1.00 29.09 208 ILE B CA 1
ATOM 2509 C C . ILE D 2 87 ? 18.551 16.921 96.714 1.00 29.47 208 ILE B C 1
ATOM 2510 O O . ILE D 2 87 ? 19.113 16.912 97.798 1.00 31.86 208 ILE B O 1
ATOM 2515 N N . LYS D 2 88 ? 19.161 17.328 95.612 1.00 29.54 209 LYS B N 1
ATOM 2516 C CA . LYS D 2 88 ? 20.555 17.766 95.616 1.00 28.84 209 LYS B CA 1
ATOM 2517 C C . LYS D 2 88 ? 20.802 19.023 96.425 1.00 27.41 209 LYS B C 1
ATOM 2518 O O . LYS D 2 88 ? 19.895 19.814 96.650 1.00 26.83 209 LYS B O 1
ATOM 2524 N N . ASP D 2 89 ? 22.063 19.209 96.819 1.00 26.96 210 ASP B N 1
ATOM 2525 C CA . ASP D 2 89 ? 22.508 20.371 97.594 1.00 24.70 210 ASP B CA 1
ATOM 2526 C C . ASP D 2 89 ? 21.560 20.817 98.680 1.00 22.86 210 ASP B C 1
ATOM 2527 O O . ASP D 2 89 ? 21.243 22.012 98.756 1.00 22.64 210 ASP B O 1
ATOM 2532 N N . THR D 2 90 ? 21.114 19.889 99.524 1.00 19.87 211 THR B N 1
ATOM 2533 C CA . THR D 2 90 ? 20.179 20.247 100.580 1.00 19.20 211 THR B CA 1
ATOM 2534 C C . THR D 2 90 ? 20.783 20.232 101.975 1.00 17.33 211 THR B C 1
ATOM 2535 O O . THR D 2 90 ? 20.102 20.544 102.944 1.00 19.66 211 THR B O 1
ATOM 2539 N N . ASN D 2 91 ? 22.064 19.897 102.077 1.00 18.78 212 ASN B N 1
ATOM 2540 C CA . ASN D 2 91 ? 22.738 19.820 103.366 1.00 18.36 212 ASN B CA 1
ATOM 2541 C C . ASN D 2 91 ? 23.482 21.120 103.652 1.00 20.81 212 ASN B C 1
ATOM 2542 O O . ASN D 2 91 ? 24.355 21.530 102.872 1.00 20.31 212 ASN B O 1
ATOM 2547 N N . LEU D 2 92 ? 23.135 21.757 104.778 1.00 20.49 213 LEU B N 1
ATOM 2548 C CA . LEU D 2 92 ? 23.734 23.024 105.211 1.00 18.49 213 LEU B CA 1
ATOM 2549 C C . LEU D 2 92 ? 24.671 22.940 106.430 1.00 18.61 213 LEU B C 1
ATOM 2550 O O . LEU D 2 92 ? 24.423 22.207 107.389 1.00 18.30 213 LEU B O 1
ATOM 2555 N N . TYR D 2 93 ? 25.754 23.709 106.384 1.00 17.08 214 TYR B N 1
ATOM 2556 C CA . TYR D 2 93 ? 26.698 23.751 107.482 1.00 16.03 214 TYR B CA 1
ATOM 2557 C C . TYR D 2 93 ? 26.591 25.136 108.143 1.00 17.05 214 TYR B C 1
ATOM 2558 O O . TYR D 2 93 ? 27.077 26.138 107.614 1.00 18.99 214 TYR B O 1
ATOM 2567 N N . VAL D 2 94 ? 25.939 25.191 109.298 1.00 16.38 215 VAL B N 1
ATOM 2568 C CA . VAL D 2 94 ? 25.761 26.441 110.018 1.00 16.14 215 VAL B CA 1
ATOM 2569 C C . VAL D 2 94 ? 26.771 26.640 111.139 1.00 19.43 215 VAL B C 1
ATOM 2570 O O . VAL D 2 94 ? 27.149 25.690 111.817 1.00 20.06 215 VAL B O 1
ATOM 2574 N N . THR D 2 95 ? 27.199 27.884 111.350 1.00 21.11 216 THR B N 1
ATOM 2575 C CA . THR D 2 95 ? 28.153 28.188 112.403 1.00 23.16 216 THR B CA 1
ATOM 2576 C C . THR D 2 95 ? 27.836 29.541 113.005 1.00 25.77 216 THR B C 1
ATOM 2577 O O . THR D 2 95 ? 27.069 30.319 112.431 1.00 24.99 216 THR B O 1
ATOM 2581 N N . ASN D 2 96 ? 28.443 29.824 114.156 1.00 30.36 217 ASN B N 1
ATOM 2582 C CA . ASN D 2 96 ? 28.214 31.076 114.865 1.00 32.49 217 ASN B CA 1
ATOM 2583 C C . ASN D 2 96 ? 26.802 31.140 115.427 1.00 32.44 217 ASN B C 1
ATOM 2584 O O . ASN D 2 96 ? 26.218 32.216 115.594 1.00 35.24 217 ASN B O 1
ATOM 2589 N N . LEU D 2 97 ? 26.259 29.961 115.706 1.00 32.12 218 LEU B N 1
ATOM 2590 C CA . LEU D 2 97 ? 24.936 29.818 116.284 1.00 31.51 218 LEU B CA 1
ATOM 2591 C C . LEU D 2 97 ? 25.053 30.223 117.745 1.00 32.06 218 LEU B C 1
ATOM 2592 O O . LEU D 2 97 ? 26.106 30.050 118.358 1.00 32.37 218 LEU B O 1
ATOM 2597 N N . PRO D 2 98 ? 23.979 30.772 118.329 1.00 33.33 219 PRO B N 1
ATOM 2598 C CA . PRO D 2 98 ? 24.116 31.140 119.744 1.00 33.52 219 PRO B CA 1
ATOM 2599 C C . PRO D 2 98 ? 24.384 29.861 120.522 1.00 35.44 219 PRO B C 1
ATOM 2600 O O . PRO D 2 98 ? 23.858 28.804 120.184 1.00 36.04 219 PRO B O 1
ATOM 2604 N N . ARG D 2 99 ? 25.217 29.932 121.552 1.00 37.68 220 ARG B N 1
ATOM 2605 C CA . ARG D 2 99 ? 25.521 28.727 122.322 1.00 38.13 220 ARG B CA 1
ATOM 2606 C C . ARG D 2 99 ? 24.389 28.313 123.255 1.00 37.26 220 ARG B C 1
ATOM 2607 O O . ARG D 2 99 ? 24.508 27.340 123.993 1.00 36.55 220 ARG B O 1
ATOM 2615 N N . THR D 2 100 ? 23.288 29.054 123.216 1.00 36.85 221 THR B N 1
ATOM 2616 C CA . THR D 2 100 ? 22.120 28.736 124.027 1.00 36.34 221 THR B CA 1
ATOM 2617 C C . THR D 2 100 ? 21.104 28.026 123.133 1.00 35.17 221 THR B C 1
ATOM 2618 O O . THR D 2 100 ? 19.950 27.810 123.515 1.00 35.49 221 THR B O 1
ATOM 2622 N N . ILE D 2 101 ? 21.550 27.673 121.935 1.00 35.43 222 ILE B N 1
ATOM 2623 C CA . ILE D 2 101 ? 20.708 27.017 120.944 1.00 34.24 222 ILE B CA 1
ATOM 2624 C C . ILE D 2 101 ? 20.153 25.655 121.369 1.00 36.06 222 ILE B C 1
ATOM 2625 O O . ILE D 2 101 ? 20.777 24.921 122.140 1.00 37.16 222 ILE B O 1
ATOM 2630 N N . THR D 2 102 ? 18.972 25.328 120.848 1.00 36.58 223 THR B N 1
ATOM 2631 C CA . THR D 2 102 ? 18.297 24.069 121.153 1.00 38.46 223 THR B CA 1
ATOM 2632 C C . THR D 2 102 ? 17.650 23.528 119.881 1.00 38.55 223 THR B C 1
ATOM 2633 O O . THR D 2 102 ? 17.438 24.281 118.931 1.00 38.02 223 THR B O 1
ATOM 2637 N N . ASP D 2 103 ? 17.340 22.235 119.859 1.00 39.65 224 ASP B N 1
ATOM 2638 C CA . ASP D 2 103 ? 16.737 21.627 118.672 1.00 41.40 224 ASP B CA 1
ATOM 2639 C C . ASP D 2 103 ? 15.418 22.296 118.303 1.00 40.61 224 ASP B C 1
ATOM 2640 O O . ASP D 2 103 ? 15.046 22.348 117.133 1.00 38.99 224 ASP B O 1
ATOM 2645 N N . ASP D 2 104 ? 14.724 22.835 119.301 1.00 41.30 225 ASP B N 1
ATOM 2646 C CA . ASP D 2 104 ? 13.449 23.510 119.061 1.00 41.56 225 ASP B CA 1
ATOM 2647 C C . ASP D 2 104 ? 13.618 24.903 118.446 1.00 42.07 225 ASP B C 1
ATOM 2648 O O . ASP D 2 104 ? 12.753 25.354 117.689 1.00 40.93 225 ASP B O 1
ATOM 2653 N N . GLN D 2 105 ? 14.711 25.590 118.777 1.00 38.78 226 GLN B N 1
ATOM 2654 C CA . GLN D 2 105 ? 14.974 26.899 118.196 1.00 38.67 226 GLN B CA 1
ATOM 2655 C C . GLN D 2 105 ? 15.356 26.670 116.746 1.00 36.61 226 GLN B C 1
ATOM 2656 O O . GLN D 2 105 ? 14.817 27.301 115.851 1.00 37.91 226 GLN B O 1
ATOM 2662 N N . LEU D 2 106 ? 16.289 25.757 116.522 1.00 35.52 227 LEU B N 1
ATOM 2663 C CA . LEU D 2 106 ? 16.709 25.439 115.171 1.00 32.39 227 LEU B CA 1
ATOM 2664 C C . LEU D 2 106 ? 15.445 25.236 114.355 1.00 31.66 227 LEU B C 1
ATOM 2665 O O . LEU D 2 106 ? 15.293 25.820 113.279 1.00 33.89 227 LEU B O 1
ATOM 2670 N N . ASP D 2 107 ? 14.525 24.431 114.861 1.00 33.30 228 ASP B N 1
ATOM 2671 C CA . ASP D 2 107 ? 13.296 24.183 114.109 1.00 35.29 228 ASP B CA 1
ATOM 2672 C C . ASP D 2 107 ? 12.533 25.464 113.780 1.00 33.86 228 ASP B C 1
ATOM 2673 O O . ASP D 2 107 ? 11.953 25.581 112.703 1.00 32.62 228 ASP B O 1
ATOM 2678 N N . THR D 2 108 ? 12.534 26.421 114.702 1.00 33.66 229 THR B N 1
ATOM 2679 C CA . THR D 2 108 ? 11.814 27.664 114.461 1.00 32.85 229 THR B CA 1
ATOM 2680 C C . THR D 2 108 ? 12.542 28.504 113.430 1.00 31.60 229 THR B C 1
ATOM 2681 O O . THR D 2 108 ? 11.944 29.001 112.481 1.00 33.13 229 THR B O 1
ATOM 2685 N N . ILE D 2 109 ? 13.845 28.660 113.614 1.00 29.40 230 ILE B N 1
ATOM 2686 C CA . ILE D 2 109 ? 14.646 29.448 112.699 1.00 27.07 230 ILE B CA 1
ATOM 2687 C C . ILE D 2 109 ? 14.652 28.876 111.292 1.00 28.90 230 ILE B C 1
ATOM 2688 O O . ILE D 2 109 ? 14.211 29.525 110.353 1.00 33.36 230 ILE B O 1
ATOM 2693 N N . PHE D 2 110 ? 15.132 27.645 111.150 1.00 28.56 231 PHE B N 1
ATOM 2694 C CA . PHE D 2 110 ? 15.245 27.025 109.842 1.00 27.42 231 PHE B CA 1
ATOM 2695 C C . PHE D 2 110 ? 14.035 26.343 109.284 1.00 28.61 231 PHE B C 1
ATOM 2696 O O . PHE D 2 110 ? 13.998 26.033 108.096 1.00 30.19 231 PHE B O 1
ATOM 2704 N N . GLY D 2 111 ? 13.043 26.102 110.120 1.00 29.64 232 GLY B N 1
ATOM 2705 C CA . GLY D 2 111 ? 11.869 25.410 109.626 1.00 30.60 232 GLY B CA 1
ATOM 2706 C C . GLY D 2 111 ? 10.863 26.229 108.845 1.00 32.28 232 GLY B C 1
ATOM 2707 O O . GLY D 2 111 ? 9.856 25.696 108.380 1.00 34.14 232 GLY B O 1
ATOM 2708 N N . LYS D 2 112 ? 11.098 27.522 108.688 1.00 32.95 233 LYS B N 1
ATOM 2709 C CA . LYS D 2 112 ? 10.148 28.344 107.961 1.00 33.84 233 LYS B CA 1
ATOM 2710 C C . LYS D 2 112 ? 10.446 28.286 106.476 1.00 34.89 233 LYS B C 1
ATOM 2711 O O . LYS D 2 112 ? 9.549 28.382 105.640 1.00 35.69 233 LYS B O 1
ATOM 2717 N N . TYR D 2 113 ? 11.723 28.101 106.154 1.00 33.89 234 TYR B N 1
ATOM 2718 C CA . TYR D 2 113 ? 12.171 28.045 104.774 1.00 32.86 234 TYR B CA 1
ATOM 2719 C C . TYR D 2 113 ? 11.918 26.741 104.042 1.00 30.98 234 TYR B C 1
ATOM 2720 O O . TYR D 2 113 ? 12.078 26.678 102.829 1.00 32.59 234 TYR B O 1
ATOM 2729 N N . GLY D 2 114 ? 11.508 25.710 104.767 1.00 29.77 235 GLY B N 1
ATOM 2730 C CA . GLY D 2 114 ? 11.240 24.418 104.159 1.00 31.01 235 GLY B CA 1
ATOM 2731 C C . GLY D 2 114 ? 11.109 23.341 105.220 1.00 31.79 235 GLY B C 1
ATOM 2732 O O . GLY D 2 114 ? 10.997 23.652 106.400 1.00 33.12 235 GLY B O 1
ATOM 2733 N N . SER D 2 115 ? 11.118 22.074 104.820 1.00 31.94 236 SER B N 1
ATOM 2734 C CA . SER D 2 115 ? 10.998 20.992 105.787 1.00 30.25 236 SER B CA 1
ATOM 2735 C C . SER D 2 115 ? 12.349 20.342 106.046 1.00 28.50 236 SER B C 1
ATOM 2736 O O . SER D 2 115 ? 12.997 19.851 105.130 1.00 27.66 236 SER B O 1
ATOM 2739 N N . ILE D 2 116 ? 12.770 20.358 107.304 1.00 26.81 237 ILE B N 1
ATOM 2740 C CA . ILE D 2 116 ? 14.040 19.769 107.691 1.00 26.16 237 ILE B CA 1
ATOM 2741 C C . ILE D 2 116 ? 13.895 18.265 107.719 1.00 27.73 237 ILE B C 1
ATOM 2742 O O . ILE D 2 116 ? 12.873 17.734 108.148 1.00 30.51 237 ILE B O 1
ATOM 2747 N N . VAL D 2 117 ? 14.927 17.576 107.260 1.00 25.65 238 VAL B N 1
ATOM 2748 C CA . VAL D 2 117 ? 14.911 16.132 107.197 1.00 22.05 238 VAL B CA 1
ATOM 2749 C C . VAL D 2 117 ? 15.844 15.535 108.246 1.00 23.60 238 VAL B C 1
ATOM 2750 O O . VAL D 2 117 ? 15.701 14.380 108.652 1.00 23.20 238 VAL B O 1
ATOM 2754 N N . GLN D 2 118 ? 16.801 16.343 108.684 1.00 23.85 239 GLN B N 1
ATOM 2755 C CA . GLN D 2 118 ? 17.781 15.915 109.661 1.00 25.74 239 GLN B CA 1
ATOM 2756 C C . GLN D 2 118 ? 18.491 17.160 110.148 1.00 26.75 239 GLN B C 1
ATOM 2757 O O . GLN D 2 118 ? 18.807 18.040 109.359 1.00 27.49 239 GLN B O 1
ATOM 2763 N N . LYS D 2 119 ? 18.741 17.239 111.443 1.00 26.86 240 LYS B N 1
ATOM 2764 C CA . LYS D 2 119 ? 19.432 18.392 111.994 1.00 28.23 240 LYS B CA 1
ATOM 2765 C C . LYS D 2 119 ? 20.310 17.879 113.115 1.00 28.70 240 LYS B C 1
ATOM 2766 O O . LYS D 2 119 ? 19.946 16.914 113.786 1.00 30.91 240 LYS B O 1
ATOM 2772 N N . ASN D 2 120 ? 21.463 18.503 113.317 1.00 28.58 241 ASN B N 1
ATOM 2773 C CA . ASN D 2 120 ? 22.341 18.067 114.381 1.00 27.66 241 ASN B CA 1
ATOM 2774 C C . ASN D 2 120 ? 23.098 19.238 114.956 1.00 24.02 241 ASN B C 1
ATOM 2775 O O . ASN D 2 120 ? 23.796 19.942 114.257 1.00 22.83 241 ASN B O 1
ATOM 2780 N N . ILE D 2 121 ? 22.925 19.451 116.252 1.00 23.62 242 ILE B N 1
ATOM 2781 C CA . ILE D 2 121 ? 23.611 20.512 116.976 1.00 23.15 242 ILE B CA 1
ATOM 2782 C C . ILE D 2 121 ? 24.833 19.876 117.620 1.00 22.38 242 ILE B C 1
ATOM 2783 O O . ILE D 2 121 ? 24.695 19.096 118.553 1.00 24.66 242 ILE B O 1
ATOM 2788 N N . LEU D 2 122 ? 26.028 20.183 117.121 1.00 23.29 243 LEU B N 1
ATOM 2789 C CA . LEU D 2 122 ? 27.238 19.613 117.709 1.00 24.64 243 LEU B CA 1
ATOM 2790 C C . LEU D 2 122 ? 27.426 20.164 119.114 1.00 28.36 243 LEU B C 1
ATOM 2791 O O . LEU D 2 122 ? 27.352 21.361 119.333 1.00 30.33 243 LEU B O 1
ATOM 2796 N N . ARG D 2 123 ? 27.669 19.278 120.071 1.00 30.86 244 ARG B N 1
ATOM 2797 C CA . ARG D 2 123 ? 27.849 19.695 121.444 1.00 33.12 244 ARG B CA 1
ATOM 2798 C C . ARG D 2 123 ? 29.222 19.303 121.965 1.00 34.15 244 ARG B C 1
ATOM 2799 O O . ARG D 2 123 ? 29.860 18.372 121.448 1.00 33.80 244 ARG B O 1
ATOM 2807 N N . ASP D 2 124 ? 29.678 20.017 122.983 1.00 40.46 245 ASP B N 1
ATOM 2808 C CA . ASP D 2 124 ? 30.963 19.706 123.580 1.00 47.64 245 ASP B CA 1
ATOM 2809 C C . ASP D 2 124 ? 30.799 18.369 124.299 1.00 51.51 245 ASP B C 1
ATOM 2810 O O . ASP D 2 124 ? 29.841 18.181 125.046 1.00 52.63 245 ASP B O 1
ATOM 2815 N N . LYS D 2 125 ? 31.727 17.443 124.068 1.00 54.98 246 LYS B N 1
ATOM 2816 C CA . LYS D 2 125 ? 31.665 16.117 124.688 1.00 57.89 246 LYS B CA 1
ATOM 2817 C C . LYS D 2 125 ? 31.733 16.165 126.220 1.00 57.89 246 LYS B C 1
ATOM 2818 O O . LYS D 2 125 ? 31.101 15.360 126.912 1.00 56.66 246 LYS B O 1
ATOM 2824 N N . LEU D 2 126 ? 32.496 17.117 126.744 1.00 58.54 247 LEU B N 1
ATOM 2825 C CA . LEU D 2 126 ? 32.645 17.262 128.182 1.00 60.00 247 LEU B CA 1
ATOM 2826 C C . LEU D 2 126 ? 31.447 17.984 128.808 1.00 58.57 247 LEU B C 1
ATOM 2827 O O . LEU D 2 126 ? 30.645 17.371 129.520 1.00 58.60 247 LEU B O 1
ATOM 2832 N N . THR D 2 127 ? 31.318 19.278 128.531 1.00 56.43 248 THR B N 1
ATOM 2833 C CA . THR D 2 127 ? 30.215 20.056 129.087 1.00 55.03 248 THR B CA 1
ATOM 2834 C C . THR D 2 127 ? 28.840 19.692 128.523 1.00 52.94 248 THR B C 1
ATOM 2835 O O . THR D 2 127 ? 27.834 19.773 129.223 1.00 52.52 248 THR B O 1
ATOM 2839 N N . GLY D 2 128 ? 28.792 19.284 127.262 1.00 49.29 249 GLY B N 1
ATOM 2840 C CA . GLY D 2 128 ? 27.518 18.938 126.668 1.00 46.98 249 GLY B CA 1
ATOM 2841 C C . GLY D 2 128 ? 26.857 20.191 126.121 1.00 46.69 249 GLY B C 1
ATOM 2842 O O . GLY D 2 128 ? 25.732 20.158 125.607 1.00 45.83 249 GLY B O 1
ATOM 2843 N N . ARG D 2 129 ? 27.574 21.309 126.228 1.00 44.19 250 ARG B N 1
ATOM 2844 C CA . ARG D 2 129 ? 27.091 22.602 125.748 1.00 44.12 250 ARG B CA 1
ATOM 2845 C C . ARG D 2 129 ? 27.277 22.682 124.244 1.00 38.35 250 ARG B C 1
ATOM 2846 O O . ARG D 2 129 ? 28.192 22.071 123.702 1.00 35.92 250 ARG B O 1
ATOM 2854 N N . PRO D 2 130 ? 26.416 23.456 123.552 1.00 34.15 251 PRO B N 1
ATOM 2855 C CA . PRO D 2 130 ? 26.520 23.601 122.094 1.00 30.90 251 PRO B CA 1
ATOM 2856 C C . PRO D 2 130 ? 27.823 24.294 121.731 1.00 27.54 251 PRO B C 1
ATOM 2857 O O . PRO D 2 130 ? 28.297 25.175 122.454 1.00 26.77 251 PRO B O 1
ATOM 2861 N N . ARG D 2 131 ? 28.406 23.880 120.613 1.00 26.85 252 ARG B N 1
ATOM 2862 C CA . ARG D 2 131 ? 29.663 24.447 120.156 1.00 25.39 252 ARG B CA 1
ATOM 2863 C C . ARG D 2 131 ? 29.448 25.616 119.217 1.00 27.21 252 ARG B C 1
ATOM 2864 O O . ARG D 2 131 ? 30.393 26.316 118.865 1.00 29.33 252 ARG B O 1
ATOM 2872 N N . GLY D 2 132 ? 28.204 25.824 118.808 1.00 26.32 253 GLY B N 1
ATOM 2873 C CA . GLY D 2 132 ? 27.909 26.914 117.905 1.00 23.38 253 GLY B CA 1
ATOM 2874 C C . GLY D 2 132 ? 27.756 26.436 116.482 1.00 24.83 253 GLY B C 1
ATOM 2875 O O . GLY D 2 132 ? 27.348 27.207 115.614 1.00 24.17 253 GLY B O 1
ATOM 2876 N N . VAL D 2 133 ? 28.084 25.167 116.242 1.00 22.97 254 VAL B N 1
ATOM 2877 C CA . VAL D 2 133 ? 27.964 24.571 114.908 1.00 20.65 254 VAL B CA 1
ATOM 2878 C C . VAL D 2 133 ? 26.673 23.764 114.792 1.00 20.18 254 VAL B C 1
ATOM 2879 O O . VAL D 2 133 ? 26.023 23.468 115.802 1.00 22.59 254 VAL B O 1
ATOM 2883 N N . ALA D 2 134 ? 26.312 23.400 113.568 1.00 18.53 255 ALA B N 1
ATOM 2884 C CA . ALA D 2 134 ? 25.109 22.604 113.330 1.00 18.50 255 ALA B CA 1
ATOM 2885 C C . ALA D 2 134 ? 24.985 22.237 111.872 1.00 19.01 255 ALA B C 1
ATOM 2886 O O . ALA D 2 134 ? 25.470 22.953 111.007 1.00 22.22 255 ALA B O 1
ATOM 2888 N N . PHE D 2 135 ? 24.346 21.111 111.606 1.00 19.93 256 PHE B N 1
ATOM 2889 C CA . PHE D 2 135 ? 24.114 20.656 110.239 1.00 18.99 256 PHE B CA 1
ATOM 2890 C C . PHE D 2 135 ? 22.613 20.594 110.108 1.00 17.81 256 PHE B C 1
ATOM 2891 O O . PHE D 2 135 ? 21.958 20.024 110.968 1.00 18.70 256 PHE B O 1
ATOM 2899 N N . VAL D 2 136 ? 22.074 21.187 109.049 1.00 16.90 257 VAL B N 1
ATOM 2900 C CA . VAL D 2 136 ? 20.641 21.189 108.809 1.00 16.51 257 VAL B CA 1
ATOM 2901 C C . VAL D 2 136 ? 20.477 20.674 107.400 1.00 17.54 257 VAL B C 1
ATOM 2902 O O . VAL D 2 136 ? 21.105 21.169 106.478 1.00 19.85 257 VAL B O 1
ATOM 2906 N N . ARG D 2 137 ? 19.639 19.668 107.231 1.00 18.34 258 ARG B N 1
ATOM 2907 C CA . ARG D 2 137 ? 19.423 19.109 105.922 1.00 18.52 258 ARG B CA 1
ATOM 2908 C C . ARG D 2 137 ? 17.943 19.232 105.608 1.00 20.66 258 ARG B C 1
ATOM 2909 O O . ARG D 2 137 ? 17.105 18.672 106.304 1.00 19.41 258 ARG B O 1
ATOM 2917 N N . TYR D 2 138 ? 17.638 19.982 104.546 1.00 23.15 259 TYR B N 1
ATOM 2918 C CA . TYR D 2 138 ? 16.267 20.210 104.098 1.00 23.54 259 TYR B CA 1
ATOM 2919 C C . TYR D 2 138 ? 15.823 19.116 103.136 1.00 24.65 259 TYR B C 1
ATOM 2920 O O . TYR D 2 138 ? 16.598 18.263 102.720 1.00 25.54 259 TYR B O 1
ATOM 2929 N N . ASN D 2 139 ? 14.564 19.182 102.748 1.00 26.88 260 ASN B N 1
ATOM 2930 C CA . ASN D 2 139 ? 13.982 18.213 101.844 1.00 29.71 260 ASN B CA 1
ATOM 2931 C C . ASN D 2 139 ? 14.286 18.505 100.366 1.00 30.22 260 ASN B C 1
ATOM 2932 O O . ASN D 2 139 ? 14.751 17.635 99.625 1.00 28.81 260 ASN B O 1
ATOM 2937 N N . LYS D 2 140 ? 14.015 19.744 99.949 1.00 31.10 261 LYS B N 1
ATOM 2938 C CA . LYS D 2 140 ? 14.234 20.166 98.572 1.00 29.61 261 LYS B CA 1
ATOM 2939 C C . LYS D 2 140 ? 15.400 21.128 98.451 1.00 30.08 261 LYS B C 1
ATOM 2940 O O . LYS D 2 140 ? 15.703 21.881 99.373 1.00 31.38 261 LYS B O 1
ATOM 2946 N N . ARG D 2 141 ? 16.035 21.108 97.293 1.00 30.02 262 ARG B N 1
ATOM 2947 C CA . ARG D 2 141 ? 17.191 21.937 97.025 1.00 30.64 262 ARG B CA 1
ATOM 2948 C C . ARG D 2 141 ? 16.898 23.435 97.040 1.00 30.11 262 ARG B C 1
ATOM 2949 O O . ARG D 2 141 ? 17.814 24.242 97.225 1.00 28.56 262 ARG B O 1
ATOM 2957 N N . GLU D 2 142 ? 15.627 23.791 96.861 1.00 32.08 263 GLU B N 1
ATOM 2958 C CA . GLU D 2 142 ? 15.183 25.191 96.842 1.00 31.01 263 GLU B CA 1
ATOM 2959 C C . GLU D 2 142 ? 15.006 25.754 98.235 1.00 30.85 263 GLU B C 1
ATOM 2960 O O . GLU D 2 142 ? 15.083 26.970 98.444 1.00 32.34 263 GLU B O 1
ATOM 2966 N N . GLU D 2 143 ? 14.746 24.864 99.184 1.00 29.62 264 GLU B N 1
ATOM 2967 C CA . GLU D 2 143 ? 14.573 25.279 100.553 1.00 27.08 264 GLU B CA 1
ATOM 2968 C C . GLU D 2 143 ? 15.933 2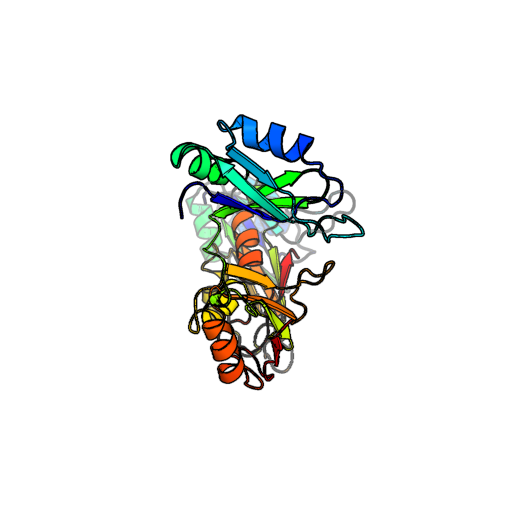5.675 101.101 1.00 28.00 264 GLU B C 1
ATOM 2969 O O . GLU D 2 143 ? 16.088 26.732 101.719 1.00 29.34 264 GLU B O 1
ATOM 2975 N N . ALA D 2 144 ? 16.937 24.843 100.845 1.00 28.76 265 ALA B N 1
ATOM 2976 C CA . ALA D 2 144 ? 18.282 25.142 101.322 1.00 29.49 265 ALA B CA 1
ATOM 2977 C C . ALA D 2 144 ? 18.752 26.473 100.737 1.00 29.75 265 ALA B C 1
ATOM 2978 O O . ALA D 2 144 ? 19.320 27.316 101.442 1.00 29.74 265 ALA B O 1
ATOM 2980 N N . GLN D 2 145 ? 18.518 26.652 99.444 1.00 33.60 266 GLN B N 1
ATOM 2981 C CA . GLN D 2 145 ? 18.898 27.877 98.765 1.00 35.57 266 GLN B CA 1
ATOM 2982 C C . GLN D 2 145 ? 18.234 29.032 99.495 1.00 36.94 266 GLN B C 1
ATOM 2983 O O . GLN D 2 145 ? 18.890 30.020 99.850 1.00 37.92 266 GLN B O 1
ATOM 2989 N N . GLU D 2 146 ? 16.932 28.898 99.731 1.00 35.89 267 GLU B N 1
ATOM 2990 C CA . GLU D 2 146 ? 16.181 29.936 100.419 1.00 36.55 267 GLU B CA 1
ATOM 2991 C C . GLU D 2 146 ? 16.724 30.160 101.814 1.00 33.22 267 GLU B C 1
ATOM 2992 O O . GLU D 2 146 ? 17.015 31.288 102.198 1.00 31.89 267 GLU B O 1
ATOM 2998 N N . ALA D 2 147 ? 16.862 29.082 102.573 1.00 31.28 268 ALA B N 1
ATOM 2999 C CA . ALA D 2 147 ? 17.381 29.192 103.930 1.00 31.39 268 ALA B CA 1
ATOM 3000 C C . ALA D 2 147 ? 18.668 30.003 103.898 1.00 30.16 268 ALA B C 1
ATOM 3001 O O . ALA D 2 147 ? 18.851 30.934 104.683 1.00 29.05 2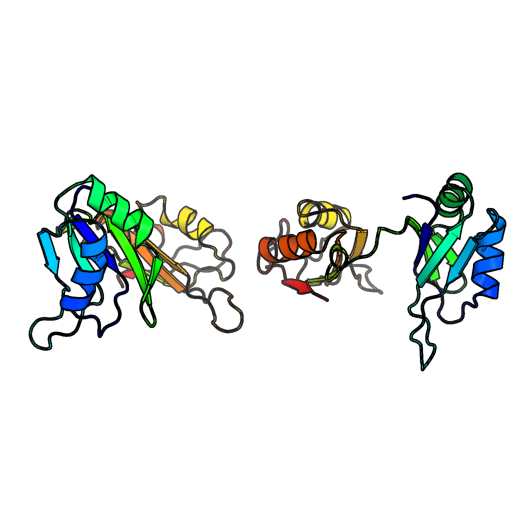68 ALA B O 1
ATOM 3003 N N . ILE D 2 148 ? 19.553 29.643 102.977 1.00 30.48 269 ILE B N 1
ATOM 3004 C CA . ILE D 2 148 ? 20.844 30.313 102.841 1.00 31.62 269 ILE B CA 1
ATOM 3005 C C . ILE D 2 148 ? 20.745 31.828 102.701 1.00 33.34 269 ILE B C 1
ATOM 3006 O O . ILE D 2 148 ? 21.337 32.573 103.484 1.00 35.49 269 ILE B O 1
ATOM 3011 N N . SER D 2 149 ? 19.995 32.285 101.702 1.00 33.37 270 SER B N 1
ATOM 3012 C CA . SER D 2 149 ? 19.858 33.711 101.447 1.00 32.05 270 SER B CA 1
ATOM 3013 C C . SER D 2 149 ? 19.104 34.464 102.517 1.00 30.77 270 SER B C 1
ATOM 3014 O O . SER D 2 149 ? 19.278 35.668 102.648 1.00 33.56 270 SER B O 1
ATOM 3017 N N . ALA D 2 150 ? 18.253 33.778 103.269 1.00 31.06 271 ALA B N 1
ATOM 3018 C CA . ALA D 2 150 ? 17.494 34.456 104.305 1.00 29.24 271 ALA B CA 1
ATOM 3019 C C . ALA D 2 150 ? 18.258 34.538 105.605 1.00 28.57 271 ALA B C 1
ATOM 3020 O O . ALA D 2 150 ? 18.114 35.513 106.338 1.00 31.62 271 ALA B O 1
ATOM 3022 N N . LEU D 2 151 ? 19.091 33.544 105.887 1.00 28.87 272 LEU B N 1
ATOM 3023 C CA . LEU D 2 151 ? 19.820 33.531 107.152 1.00 28.28 272 LEU B CA 1
ATOM 3024 C C . LEU D 2 151 ? 21.311 33.818 107.140 1.00 29.90 272 LEU B C 1
ATOM 3025 O O . LEU D 2 151 ? 21.879 34.151 108.186 1.00 29.54 272 LEU B O 1
ATOM 3030 N N . ASN D 2 152 ? 21.964 33.673 105.996 1.00 32.13 273 ASN B N 1
ATOM 3031 C CA . ASN D 2 152 ? 23.392 33.938 105.993 1.00 34.28 273 ASN B CA 1
ATOM 3032 C C . ASN D 2 152 ? 23.679 35.365 106.438 1.00 35.96 273 ASN B C 1
ATOM 3033 O O . ASN D 2 152 ? 22.959 36.299 106.101 1.00 37.18 273 ASN B O 1
ATOM 3038 N N . ASN D 2 153 ? 24.738 35.513 107.220 1.00 38.15 274 ASN B N 1
ATOM 3039 C CA . ASN D 2 153 ? 25.175 36.798 107.736 1.00 39.19 274 ASN B CA 1
ATOM 3040 C C . ASN D 2 153 ? 24.172 37.645 108.526 1.00 41.44 274 ASN B C 1
ATOM 3041 O O . ASN D 2 153 ? 24.360 38.856 108.664 1.00 40.62 274 ASN B O 1
ATOM 3046 N N . VAL D 2 154 ? 23.114 37.027 109.043 1.00 42.37 275 VAL B N 1
ATOM 3047 C CA . VAL D 2 154 ? 22.141 37.765 109.851 1.00 42.82 275 VAL B CA 1
ATOM 3048 C C . VAL D 2 154 ? 22.194 37.288 111.297 1.00 44.82 275 VAL B C 1
ATOM 3049 O O . VAL D 2 154 ? 22.551 36.146 111.575 1.00 44.48 275 VAL B O 1
ATOM 3053 N N . ILE D 2 155 ? 21.827 38.170 112.219 1.00 46.71 276 ILE B N 1
ATOM 3054 C CA . ILE D 2 155 ? 21.831 37.823 113.627 1.00 49.59 276 ILE B CA 1
ATOM 3055 C C . ILE D 2 155 ? 20.527 37.119 113.966 1.00 54.28 276 ILE B C 1
ATOM 3056 O O . ILE D 2 155 ? 19.448 37.670 113.751 1.00 53.94 276 ILE B O 1
ATOM 3061 N N . PRO D 2 156 ? 20.614 35.889 114.514 1.00 58.25 277 PRO B N 1
ATOM 3062 C CA . PRO D 2 156 ? 19.429 35.100 114.883 1.00 59.99 277 PRO B CA 1
ATOM 3063 C C . PRO D 2 156 ? 18.840 35.634 116.168 1.00 63.49 277 PRO B C 1
ATOM 3064 O O . PRO D 2 156 ? 19.498 36.376 116.907 1.00 63.45 277 PRO B O 1
ATOM 3068 N N . GLU D 2 157 ? 17.600 35.262 116.447 1.00 66.85 278 GLU B N 1
ATOM 3069 C CA . GLU D 2 157 ? 16.997 35.731 117.674 1.00 71.49 278 GLU B CA 1
ATOM 3070 C C . GLU D 2 157 ? 17.615 34.999 118.864 1.00 72.73 278 GLU B C 1
ATOM 3071 O O . GLU D 2 157 ? 17.821 33.780 118.823 1.00 72.97 278 GLU B O 1
ATOM 3077 N N . GLY D 2 158 ? 17.923 35.755 119.914 1.00 72.90 279 GLY B N 1
ATOM 3078 C CA . GLY D 2 158 ? 18.523 35.169 121.100 1.00 72.34 279 GLY B CA 1
ATOM 3079 C C . GLY D 2 158 ? 20.031 35.255 121.018 1.00 71.50 279 GLY B C 1
ATOM 3080 O O . GLY D 2 158 ? 20.744 34.937 121.974 1.00 71.95 279 GLY B O 1
ATOM 3081 N N . GLY D 2 159 ? 20.518 35.697 119.864 1.00 70.54 280 GLY B N 1
ATOM 3082 C CA . GLY D 2 159 ? 21.948 35.816 119.668 1.00 68.31 280 GLY B CA 1
ATOM 3083 C C . GLY D 2 159 ? 22.370 37.226 119.331 1.00 66.44 280 GLY B C 1
ATOM 3084 O O . GLY D 2 159 ? 21.535 38.080 119.043 1.00 66.05 280 GLY B O 1
ATOM 3085 N N . SER D 2 160 ? 23.674 37.458 119.370 1.00 65.64 281 SER B N 1
ATOM 3086 C CA . SER D 2 160 ? 24.240 38.760 119.059 1.00 64.33 281 SER B CA 1
ATOM 3087 C C . SER D 2 160 ? 25.311 38.612 117.975 1.00 63.46 281 SER B C 1
ATOM 3088 O O . SER D 2 160 ? 26.150 39.495 117.789 1.00 63.11 281 SER B O 1
ATOM 3091 N N . GLN D 2 161 ? 25.268 37.487 117.258 1.00 61.23 282 GLN B N 1
ATOM 3092 C CA . GLN D 2 161 ? 26.228 37.204 116.192 1.00 57.59 282 GLN B CA 1
ATOM 3093 C C . GLN D 2 161 ? 25.544 36.773 114.903 1.00 52.91 282 GLN B C 1
ATOM 3094 O O . GLN D 2 161 ? 24.589 36.002 114.929 1.00 52.01 282 GLN B O 1
ATOM 3100 N N . PRO D 2 162 ? 26.039 37.265 113.755 1.00 48.75 283 PRO B N 1
ATOM 3101 C CA . PRO D 2 162 ? 25.449 36.905 112.467 1.00 46.11 283 PRO B CA 1
ATOM 3102 C C . PRO D 2 162 ? 25.735 35.450 112.109 1.00 43.94 283 PRO B C 1
ATOM 3103 O O . PRO D 2 162 ? 26.878 34.986 112.176 1.00 43.66 283 PRO B O 1
ATOM 3107 N N . LEU D 2 163 ? 24.680 34.737 111.737 1.00 40.71 284 LEU B N 1
ATOM 3108 C CA . LEU D 2 163 ? 24.794 33.343 111.346 1.00 38.58 284 LEU B CA 1
ATOM 3109 C C . LEU D 2 163 ? 25.661 33.204 110.109 1.00 37.39 284 LEU B C 1
ATOM 3110 O O . LEU D 2 163 ? 25.906 34.162 109.384 1.00 38.98 284 LEU B O 1
ATOM 3115 N N . SER D 2 164 ? 26.125 31.986 109.881 1.00 36.82 285 SER B N 1
ATOM 3116 C CA . SER D 2 164 ? 26.927 31.660 108.717 1.00 33.17 285 SER B CA 1
ATOM 3117 C C . SER D 2 164 ? 26.227 30.414 108.187 1.00 31.89 285 SER B C 1
ATOM 3118 O O . SER D 2 164 ? 26.133 29.396 108.872 1.00 32.81 285 SER B O 1
ATOM 3121 N N . VAL D 2 165 ? 25.712 30.506 106.974 1.00 30.53 286 VAL B N 1
ATOM 3122 C CA . VAL D 2 165 ? 24.993 29.406 106.374 1.00 28.36 286 VAL B CA 1
ATOM 3123 C C . VAL D 2 165 ? 25.504 29.138 104.982 1.00 30.42 286 VAL B C 1
ATOM 3124 O O . VAL D 2 165 ? 25.355 29.979 104.103 1.00 32.42 286 VAL B O 1
ATOM 3128 N N . ARG D 2 166 ? 26.090 27.965 104.772 1.00 31.97 287 ARG B N 1
ATOM 3129 C CA . ARG D 2 166 ? 26.598 27.600 103.455 1.00 32.72 287 ARG B CA 1
ATOM 3130 C C . ARG D 2 166 ? 26.392 26.124 103.162 1.00 32.32 287 ARG B C 1
ATOM 3131 O O . ARG D 2 166 ? 26.106 25.342 104.059 1.00 34.56 287 ARG B O 1
ATOM 3139 N N . LEU D 2 167 ? 26.536 25.742 101.899 1.00 32.99 288 LEU B N 1
ATOM 3140 C CA . LEU D 2 167 ? 26.384 24.345 101.525 1.00 31.68 288 LEU B CA 1
ATOM 3141 C C . LEU D 2 167 ? 27.563 23.609 102.152 1.00 33.28 288 LEU B C 1
ATOM 3142 O O . LEU D 2 167 ? 28.678 24.145 102.216 1.00 33.09 288 LEU B O 1
ATOM 3147 N N . ALA D 2 168 ? 27.319 22.391 102.633 1.00 33.60 289 ALA B N 1
ATOM 3148 C CA . ALA D 2 168 ? 28.375 21.608 103.264 1.00 33.47 289 ALA B CA 1
ATOM 3149 C C . ALA D 2 168 ? 29.333 21.070 102.208 1.00 34.67 289 ALA B C 1
ATOM 3150 O O . ALA D 2 168 ? 30.517 21.469 102.242 1.00 35.76 289 ALA B O 1
#